Protein AF-A0A0K2RPI6-F1 (afdb_monomer_lite)

Foldseek 3Di:
DVVVVVVVVVVQPPDDPDHDPDDDDDDPQWDWDDFDDPVPPPWGQKTKIFGWDDPPPPDIDGPPDIDMDGDGDDDDDPFDAADDDPVFDADRVQRAFDDDLFQGAHPVRDGDAPHGDFDCNHHHGDDDPVVRVVSVVSRVVVCVVCVVVGDDDDDDPDDPPDDDPPPPDDDDDDDDDDDDDDDDD

Secondary structure (DSSP, 8-state):
-HHHHHHHHHHHHHS-SS--SS------SEEEEEEE-TTSSS---EEEEEEEEE-SSS-EEEEEEEEEEE-S-----S-------TTS--BTTTTB--EETTEEE-TTS-EEEEEE--THHHH-S-S-HHHHHH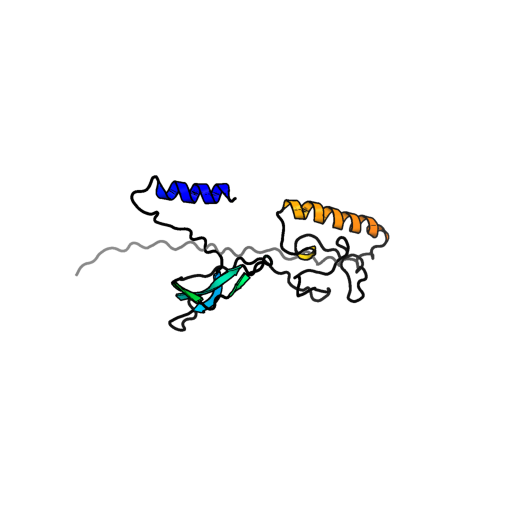HHHHHHHHHHHHTTTSPPPPP--PPPS-----------PPPPPPP------

Radius of gyration: 29.22 Å; chains: 1; bounding box: 71×75×73 Å

Sequence (185 aa):
MVNTLTNWLVEEHAEAEQPSSRRLHLHFLHSPVEIVSEDGSGKVSSIKFERMKLDGTGNVKGTGEFVDYPIQAVYRAIGYHGSPLDELEYDARRGVIPNDGGRVLDADGKPVPGIYATGWIKRGPVGLIGHTKGDALETIGCLLEDRLTLPRPKTRTRRPSSTSWKSGASSTPPGKAGTSSMRTN

Structure (mmCIF, N/CA/C/O backbone):
data_AF-A0A0K2RPI6-F1
#
_entry.id   AF-A0A0K2RPI6-F1
#
loop_
_atom_site.group_PDB
_atom_site.id
_atom_site.type_symbol
_atom_site.label_atom_id
_atom_site.label_alt_id
_atom_site.label_comp_id
_atom_site.label_asym_id
_atom_site.label_entity_id
_atom_site.label_seq_id
_atom_site.pdbx_PDB_ins_code
_atom_site.Cartn_x
_atom_site.Cartn_y
_atom_site.Cartn_z
_atom_site.occupancy
_atom_site.B_iso_or_equiv
_atom_site.auth_seq_id
_atom_site.auth_comp_id
_atom_site.auth_asym_id
_atom_site.auth_atom_id
_atom_site.pdbx_PDB_model_num
ATOM 1 N N . MET A 1 1 ? 10.962 4.547 18.625 1.00 57.00 1 MET A N 1
ATOM 2 C CA . MET A 1 1 ? 9.492 4.395 18.677 1.00 57.00 1 MET A CA 1
ATOM 3 C C . MET A 1 1 ? 9.054 3.770 19.996 1.00 57.00 1 MET A C 1
ATOM 5 O O . MET A 1 1 ? 8.297 4.423 20.691 1.00 57.00 1 MET A O 1
ATOM 9 N N . VAL A 1 2 ? 9.573 2.595 20.390 1.00 70.38 2 VAL A N 1
ATOM 10 C CA . VAL A 1 2 ? 9.252 1.974 21.696 1.00 70.38 2 VAL A CA 1
ATOM 11 C C . VAL A 1 2 ? 9.540 2.921 22.866 1.00 70.38 2 VAL A C 1
ATOM 13 O O . VAL A 1 2 ? 8.615 3.237 23.591 1.00 70.38 2 VAL A O 1
ATOM 16 N N . ASN A 1 3 ? 10.746 3.497 22.965 1.00 71.44 3 ASN A N 1
ATOM 17 C CA . ASN A 1 3 ? 11.067 4.457 24.038 1.00 71.44 3 ASN A CA 1
ATOM 18 C C . ASN A 1 3 ? 10.124 5.671 24.076 1.00 71.44 3 ASN A C 1
ATOM 20 O O . ASN A 1 3 ? 9.783 6.143 25.147 1.00 71.44 3 ASN A O 1
ATOM 24 N N . THR A 1 4 ? 9.677 6.162 22.916 1.00 75.38 4 THR A N 1
ATOM 25 C CA . THR A 1 4 ? 8.729 7.284 22.833 1.00 75.38 4 THR A CA 1
ATOM 26 C C . THR A 1 4 ? 7.362 6.894 23.389 1.00 75.38 4 THR A C 1
ATOM 28 O O . THR A 1 4 ? 6.801 7.627 24.190 1.00 75.38 4 THR A O 1
ATOM 31 N N . LEU A 1 5 ? 6.851 5.722 22.998 1.00 72.88 5 LEU A N 1
ATOM 32 C CA . LEU A 1 5 ? 5.575 5.206 23.496 1.00 72.88 5 LEU A CA 1
ATOM 33 C C . LEU A 1 5 ? 5.646 4.877 24.993 1.00 72.88 5 LEU A C 1
ATOM 35 O O . LEU A 1 5 ? 4.701 5.161 25.721 1.00 72.88 5 LEU A O 1
ATOM 39 N N . THR A 1 6 ? 6.771 4.327 25.459 1.00 71.44 6 THR A N 1
ATOM 40 C CA . THR A 1 6 ? 7.012 4.061 26.882 1.00 71.44 6 THR A CA 1
ATOM 41 C C . THR A 1 6 ? 7.057 5.356 27.690 1.00 71.44 6 THR A C 1
ATOM 43 O O . THR A 1 6 ? 6.445 5.411 28.749 1.00 71.44 6 THR A O 1
ATOM 46 N N . ASN A 1 7 ? 7.718 6.407 27.194 1.00 71.81 7 ASN A N 1
ATOM 47 C CA . ASN A 1 7 ? 7.770 7.697 27.886 1.00 71.81 7 ASN A CA 1
ATOM 48 C C . ASN A 1 7 ? 6.377 8.322 28.032 1.00 71.81 7 ASN A C 1
ATOM 50 O O . ASN A 1 7 ? 6.014 8.716 29.133 1.00 71.81 7 ASN A O 1
ATOM 54 N N . TRP A 1 8 ? 5.561 8.326 26.971 1.00 69.50 8 TRP A N 1
ATOM 55 C CA . TRP A 1 8 ? 4.188 8.846 27.048 1.00 69.50 8 TRP A CA 1
ATOM 56 C C . TRP A 1 8 ? 3.313 8.079 28.043 1.00 69.50 8 TRP A C 1
ATOM 58 O O . TRP A 1 8 ? 2.495 8.681 28.730 1.00 69.50 8 TRP A O 1
ATOM 68 N N . LEU A 1 9 ? 3.515 6.764 28.159 1.00 67.62 9 LEU A N 1
ATOM 69 C CA . LEU A 1 9 ? 2.798 5.933 29.126 1.00 67.62 9 LEU A CA 1
ATOM 70 C C . LEU A 1 9 ? 3.192 6.245 30.582 1.00 67.62 9 LEU A C 1
ATOM 72 O O . LEU A 1 9 ? 2.379 6.073 31.485 1.00 67.62 9 LEU A O 1
ATOM 76 N N . VAL A 1 10 ? 4.429 6.694 30.811 1.00 66.88 10 VAL A N 1
ATOM 77 C CA . VAL A 1 10 ? 4.943 7.062 32.141 1.00 66.88 10 VAL A CA 1
ATOM 78 C C . VAL A 1 10 ? 4.560 8.500 32.515 1.00 66.88 10 VAL A C 1
ATOM 80 O O . VAL A 1 10 ? 4.198 8.749 33.663 1.00 66.88 10 VAL A O 1
ATOM 83 N N . GLU A 1 11 ? 4.592 9.432 31.560 1.00 61.78 11 GLU A N 1
ATOM 84 C CA . GLU A 1 11 ? 4.308 10.859 31.783 1.00 61.78 11 GLU A CA 1
ATOM 85 C C . GLU A 1 11 ? 2.823 11.136 32.092 1.00 61.78 11 GLU A C 1
ATOM 87 O O . GLU A 1 11 ? 2.530 11.924 32.990 1.00 61.78 11 GLU A O 1
ATOM 92 N N . GLU A 1 12 ? 1.871 10.450 31.440 1.00 56.38 12 GLU A N 1
ATOM 93 C CA . GLU A 1 12 ? 0.426 10.679 31.667 1.00 56.38 12 GLU A CA 1
ATOM 94 C C . GLU A 1 12 ? -0.037 10.336 33.097 1.00 56.38 12 GLU A C 1
ATOM 96 O O . GLU A 1 12 ? -1.053 10.854 33.557 1.00 56.38 12 GLU A O 1
ATOM 101 N N . HIS A 1 13 ? 0.702 9.483 33.814 1.00 53.19 13 HIS A N 1
ATOM 102 C CA . HIS A 1 13 ? 0.334 9.034 35.160 1.00 53.19 13 HIS A CA 1
ATOM 103 C C . HIS A 1 13 ? 0.931 9.873 36.297 1.00 53.19 13 HIS A C 1
ATOM 105 O O . HIS A 1 13 ? 0.430 9.788 37.418 1.00 53.19 13 HIS A O 1
ATOM 111 N N . ALA A 1 14 ? 1.987 10.652 36.048 1.00 55.25 14 ALA A N 1
ATOM 112 C CA . ALA A 1 14 ? 2.734 11.310 37.121 1.00 55.25 14 ALA A CA 1
ATOM 113 C C . ALA A 1 14 ? 2.277 12.751 37.422 1.00 55.25 14 ALA A C 1
ATOM 115 O O . ALA A 1 14 ? 2.495 13.215 38.539 1.00 55.25 14 ALA A O 1
ATOM 116 N N . GLU A 1 15 ? 1.645 13.457 36.472 1.00 56.22 15 GLU A N 1
ATOM 117 C CA . GLU A 1 15 ? 1.502 14.925 36.563 1.00 56.22 15 GLU A CA 1
ATOM 118 C C . GLU A 1 15 ? 0.073 15.490 36.420 1.00 56.22 15 GLU A C 1
ATOM 120 O O . GLU A 1 15 ? -0.122 16.683 36.653 1.00 56.22 15 GLU A O 1
ATOM 125 N N . ALA A 1 16 ? -0.950 14.694 36.085 1.00 59.88 16 ALA A N 1
ATOM 126 C CA . ALA A 1 16 ? -2.290 15.224 35.800 1.00 59.88 16 ALA A CA 1
ATOM 127 C C . ALA A 1 16 ? -3.367 14.741 36.791 1.00 59.88 16 ALA A C 1
ATOM 129 O O . ALA A 1 16 ? -3.775 13.583 36.772 1.00 59.88 16 ALA A O 1
ATOM 130 N N . GLU A 1 17 ? -3.903 15.655 37.611 1.00 65.69 17 GLU A N 1
ATOM 131 C CA . GLU A 1 17 ? -5.073 15.398 38.477 1.00 65.69 17 GLU A CA 1
ATOM 132 C C . GLU A 1 17 ? -6.375 15.162 37.683 1.00 65.69 17 GLU A C 1
ATOM 134 O O . GLU A 1 17 ? -7.351 14.636 38.220 1.00 65.69 17 GLU A O 1
ATOM 139 N N . GLN A 1 18 ? -6.410 15.546 36.402 1.00 71.06 18 GLN A N 1
ATOM 140 C CA . GLN A 1 18 ? -7.558 15.377 35.511 1.00 71.06 18 GLN A CA 1
ATOM 141 C C . GLN A 1 18 ? -7.114 14.834 34.144 1.00 71.06 18 GLN A C 1
ATOM 143 O O . GLN A 1 18 ? -6.125 15.320 33.591 1.00 71.06 18 GLN A O 1
ATOM 148 N N . PRO A 1 19 ? -7.840 13.859 33.565 1.00 70.31 19 PRO A N 1
ATOM 149 C CA . PRO A 1 19 ? -7.491 13.290 32.269 1.00 70.31 19 PRO A CA 1
ATOM 150 C C . PRO A 1 19 ? -7.602 14.328 31.146 1.00 70.31 19 PRO A C 1
ATOM 152 O O . PRO A 1 19 ? -8.454 15.218 31.167 1.00 70.31 19 PRO A O 1
ATOM 155 N N . SER A 1 20 ? -6.753 14.179 30.130 1.00 79.19 20 SER A N 1
ATOM 156 C CA . SER A 1 20 ? -6.749 15.032 28.942 1.00 79.19 20 SER A CA 1
ATOM 157 C C . SER A 1 20 ? -8.101 15.005 28.208 1.00 79.19 20 SER A C 1
ATOM 159 O O . SER A 1 20 ? -8.786 13.983 28.131 1.00 79.19 20 SER A O 1
ATOM 161 N N . SER A 1 21 ? -8.493 16.140 27.616 1.00 86.12 21 SER A N 1
ATOM 162 C CA . SER A 1 21 ? -9.765 16.263 26.880 1.00 86.12 21 SER A CA 1
ATOM 163 C C . SER A 1 21 ? -9.791 15.487 25.556 1.00 86.12 21 SER A C 1
ATOM 165 O O . SER A 1 21 ? -10.859 15.280 24.979 1.00 86.12 21 SER A O 1
ATOM 167 N N . ARG A 1 22 ? -8.624 15.062 25.053 1.00 86.06 22 ARG A N 1
ATOM 168 C CA . ARG A 1 22 ? -8.459 14.278 23.822 1.00 86.06 22 ARG A CA 1
ATOM 169 C C . ARG A 1 22 ? -7.476 13.152 24.078 1.00 86.06 22 ARG A C 1
ATOM 171 O O . ARG A 1 22 ? -6.376 13.401 24.554 1.00 86.06 22 ARG A O 1
ATOM 178 N N . ARG A 1 23 ? -7.865 11.935 23.706 1.00 85.12 23 ARG A N 1
ATOM 179 C CA . ARG A 1 23 ? -7.127 10.711 24.023 1.00 85.12 23 ARG A CA 1
ATOM 180 C C . ARG A 1 23 ? -6.789 9.949 22.751 1.00 85.1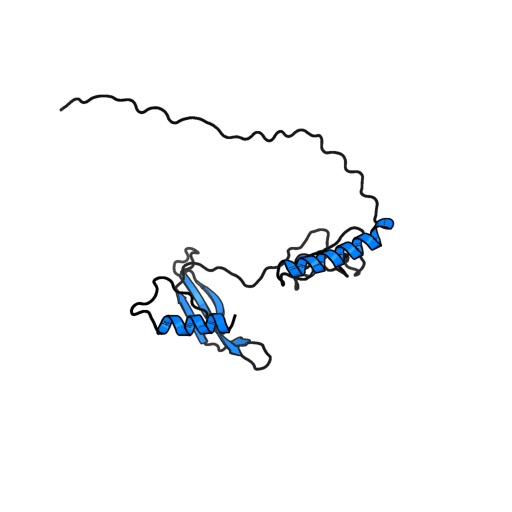2 23 ARG A C 1
ATOM 182 O O . ARG A 1 23 ? -7.605 9.886 21.831 1.00 85.12 23 ARG A O 1
ATOM 189 N N . LEU A 1 24 ? -5.604 9.347 22.723 1.00 87.88 24 LEU A N 1
ATOM 190 C CA . LEU A 1 24 ? -5.192 8.411 21.683 1.00 87.88 24 LEU A CA 1
ATOM 191 C C . LEU A 1 24 ? -5.080 7.017 22.297 1.00 87.88 24 LEU A C 1
ATOM 193 O O . LEU A 1 24 ? -4.268 6.790 23.186 1.00 87.88 24 LEU A O 1
ATOM 197 N N . HIS A 1 25 ? -5.884 6.080 21.802 1.00 88.81 25 HIS A N 1
ATOM 198 C CA . HIS A 1 25 ? -5.850 4.693 22.248 1.00 88.81 25 HIS A CA 1
ATOM 199 C C . HIS A 1 25 ? -5.163 3.815 21.202 1.00 88.81 25 HIS A C 1
ATOM 201 O O . HIS A 1 25 ? -5.576 3.781 20.043 1.00 88.81 25 HIS A O 1
ATOM 207 N N . LEU A 1 26 ? -4.123 3.086 21.613 1.00 91.19 26 LEU A N 1
ATOM 208 C CA . LEU A 1 26 ? -3.432 2.113 20.769 1.00 91.19 26 LEU A CA 1
ATOM 209 C C . LEU A 1 26 ? -3.895 0.701 21.137 1.00 91.19 26 LEU A C 1
ATOM 211 O O . LEU A 1 26 ? -3.456 0.122 22.129 1.00 91.19 26 LEU A O 1
ATOM 215 N N . HIS A 1 27 ? -4.799 0.150 20.330 1.00 92.56 27 HIS A N 1
ATOM 216 C CA . HIS A 1 27 ? -5.304 -1.208 20.502 1.00 92.56 27 HIS A CA 1
ATOM 217 C C . HIS A 1 27 ? -4.459 -2.190 19.685 1.00 92.56 27 HIS A C 1
ATOM 219 O O . HIS A 1 27 ? -4.469 -2.163 18.457 1.00 92.56 27 HIS A O 1
ATOM 225 N N . PHE A 1 28 ? -3.738 -3.080 20.367 1.00 93.94 28 PHE A N 1
ATOM 226 C CA . PHE A 1 28 ? -3.009 -4.187 19.739 1.00 93.94 28 PHE A CA 1
ATOM 227 C C . PHE A 1 28 ? -3.838 -5.467 19.778 1.00 93.94 28 PHE A C 1
ATOM 229 O O . PHE A 1 28 ? -4.705 -5.610 20.638 1.00 93.94 28 PHE A O 1
ATOM 236 N N . LEU A 1 29 ? -3.555 -6.410 18.874 1.00 96.56 29 LEU A N 1
ATOM 237 C CA . LEU A 1 29 ? -4.251 -7.700 18.801 1.00 96.56 29 LEU A CA 1
ATOM 238 C C . LEU A 1 29 ? -5.780 -7.558 18.665 1.00 96.56 29 LEU A C 1
ATOM 240 O O . LEU A 1 29 ? -6.542 -8.232 19.353 1.00 96.56 29 LEU A O 1
ATOM 244 N N . HIS A 1 30 ? -6.220 -6.668 17.777 1.00 97.00 30 HIS A N 1
ATOM 245 C CA . HIS A 1 30 ? -7.618 -6.537 17.368 1.00 97.00 30 HIS A CA 1
ATOM 246 C C . HIS A 1 30 ? -7.702 -6.627 15.847 1.00 97.00 30 HIS A C 1
ATOM 248 O O . HIS A 1 30 ? -6.931 -5.964 15.149 1.00 97.00 30 HIS A O 1
ATOM 254 N N . SER A 1 31 ? -8.640 -7.421 15.343 1.00 97.25 31 SER A N 1
ATOM 255 C CA . SER A 1 31 ? -8.972 -7.477 13.919 1.00 97.25 31 SER A CA 1
ATOM 256 C C . SER A 1 31 ? -10.373 -6.904 13.708 1.00 97.25 31 SER A C 1
ATOM 258 O O . SER A 1 31 ? -11.291 -7.362 14.387 1.00 97.25 31 SER A O 1
ATOM 260 N N . PRO A 1 32 ? -10.570 -5.890 12.844 1.00 97.12 32 PRO A N 1
ATOM 261 C CA . PRO A 1 32 ? -11.902 -5.356 12.572 1.00 97.12 32 PRO A CA 1
ATOM 262 C C . PRO A 1 32 ? -12.746 -6.417 11.859 1.00 97.12 32 PRO A C 1
ATOM 264 O O . PRO A 1 32 ? -12.271 -7.053 10.918 1.00 97.12 32 PRO A O 1
ATOM 267 N N . VAL A 1 33 ? -13.983 -6.602 12.312 1.00 97.56 33 VAL A N 1
ATOM 268 C CA . VAL A 1 33 ? -14.911 -7.633 11.814 1.00 97.56 33 VAL A CA 1
ATOM 269 C C . VAL A 1 33 ? -16.076 -6.994 11.074 1.00 97.56 33 VAL A C 1
ATOM 271 O O . VAL A 1 33 ? -16.447 -7.453 9.999 1.00 97.56 33 VAL A O 1
ATOM 274 N N . GLU A 1 34 ? -16.640 -5.922 11.631 1.00 96.69 34 GLU A N 1
ATOM 275 C CA . GLU A 1 34 ? -17.854 -5.302 11.107 1.00 96.69 34 GLU A CA 1
ATOM 276 C C . GLU A 1 34 ? -17.908 -3.813 11.465 1.00 96.69 34 GLU A C 1
ATOM 278 O O . GLU A 1 34 ? -17.542 -3.422 12.572 1.00 96.69 34 GLU A O 1
ATOM 283 N N . ILE A 1 35 ? -18.366 -2.982 10.525 1.00 96.75 35 ILE A N 1
ATOM 284 C CA . ILE A 1 35 ? -18.703 -1.573 10.763 1.00 96.75 35 ILE A CA 1
ATOM 285 C C . ILE A 1 35 ? -20.225 -1.482 10.779 1.00 96.75 35 ILE A C 1
ATOM 287 O O . ILE A 1 35 ? -20.870 -1.862 9.803 1.00 96.75 35 ILE A O 1
ATOM 291 N N . VAL A 1 36 ? -20.783 -0.977 11.874 1.00 95.69 36 VAL A N 1
ATOM 292 C CA . VAL A 1 36 ? -22.221 -1.029 12.144 1.00 95.69 36 VAL A CA 1
ATOM 293 C C . VAL A 1 36 ? -22.863 0.337 11.909 1.00 95.69 36 VAL A C 1
ATOM 295 O O . VAL A 1 36 ? -22.263 1.384 12.174 1.00 95.69 36 VAL A O 1
ATOM 298 N N . SER A 1 37 ? -24.104 0.302 11.421 1.00 95.38 37 SER A N 1
ATOM 299 C CA . SER A 1 37 ? -25.023 1.437 11.347 1.00 95.38 37 SER A CA 1
ATOM 300 C C . SER A 1 37 ? -26.333 1.042 12.030 1.00 95.38 37 SER A C 1
ATOM 302 O O . SER A 1 37 ? -27.136 0.310 11.455 1.00 95.38 37 SER A O 1
ATOM 304 N N . GLU A 1 38 ? -26.524 1.475 13.277 1.00 89.56 38 GLU A N 1
ATOM 305 C CA . GLU A 1 38 ? -27.661 1.061 14.121 1.00 89.56 38 GLU A CA 1
ATOM 306 C C . GLU A 1 38 ? -29.035 1.452 13.556 1.00 89.56 38 GLU A C 1
ATOM 308 O O . GLU A 1 38 ? -29.995 0.699 13.687 1.00 89.56 38 GLU A O 1
ATOM 313 N N . ASP A 1 39 ? -29.138 2.618 12.920 1.00 89.62 39 ASP A N 1
ATOM 314 C CA . ASP A 1 39 ? -30.395 3.167 12.398 1.00 89.62 39 ASP A CA 1
ATOM 315 C C . ASP A 1 39 ? -30.625 2.858 10.908 1.00 89.62 39 ASP A C 1
ATOM 317 O O . ASP A 1 39 ? -31.592 3.337 10.313 1.00 89.62 39 ASP A O 1
ATOM 321 N N . GLY A 1 40 ? -29.727 2.091 10.279 1.00 85.44 40 GLY A N 1
ATOM 322 C CA . GLY A 1 40 ? -29.777 1.790 8.848 1.00 85.44 40 GLY A CA 1
ATOM 323 C C . GLY A 1 40 ? -29.557 3.006 7.938 1.00 85.44 40 GLY A C 1
ATOM 324 O O . GLY A 1 40 ? -29.716 2.892 6.723 1.00 85.44 40 GLY A O 1
ATOM 325 N N . SER A 1 41 ? -29.168 4.164 8.483 1.00 91.31 41 SER A N 1
ATOM 326 C CA . SER A 1 41 ? -28.927 5.387 7.702 1.00 91.31 41 SER A CA 1
ATOM 327 C C . SER A 1 41 ? -27.658 5.323 6.843 1.00 91.31 41 SER A C 1
ATOM 329 O O . SER A 1 41 ? -27.413 6.217 6.031 1.00 91.31 41 SER A O 1
ATOM 331 N N . GLY A 1 42 ? -26.821 4.301 7.051 1.00 90.06 42 GLY A N 1
ATOM 332 C CA . GLY A 1 42 ? -25.487 4.186 6.464 1.00 90.06 42 GLY A CA 1
ATOM 333 C C . GLY A 1 42 ? -24.421 4.989 7.216 1.00 90.06 42 GLY A C 1
ATOM 334 O O . GLY A 1 42 ? -23.255 4.976 6.819 1.00 90.06 42 GLY A O 1
ATOM 335 N N . LYS A 1 43 ? -24.782 5.682 8.306 1.00 95.38 43 LYS A N 1
ATOM 336 C CA . LYS A 1 43 ? -23.820 6.347 9.194 1.00 95.38 43 LYS A CA 1
ATOM 337 C C . LYS A 1 43 ? -23.193 5.343 10.153 1.00 95.38 43 LYS A C 1
ATOM 339 O O . LYS A 1 43 ? -23.894 4.516 10.729 1.00 95.38 43 LYS A O 1
ATOM 344 N N . VAL A 1 44 ? -21.882 5.463 10.348 1.00 97.12 44 VAL A N 1
ATOM 345 C CA . VAL A 1 44 ? -21.136 4.653 11.317 1.00 97.12 44 VAL A CA 1
ATOM 346 C C . VAL A 1 44 ? -21.607 4.984 12.734 1.00 97.12 44 VAL A C 1
ATOM 348 O O . VAL A 1 44 ? -21.608 6.156 13.114 1.00 97.12 44 VAL A O 1
ATOM 351 N N . SER A 1 45 ? -21.972 3.959 13.502 1.00 97.19 45 SER A N 1
ATOM 352 C CA . SER A 1 45 ? -22.321 4.064 14.929 1.00 97.19 45 SER A CA 1
ATOM 353 C C . SER A 1 45 ? -21.366 3.278 15.829 1.00 97.19 45 SER A C 1
ATOM 355 O O . SER A 1 45 ? -21.101 3.673 16.968 1.00 97.19 45 SER A O 1
ATOM 357 N N . SER A 1 46 ? -20.807 2.180 15.323 1.00 97.19 46 SER A N 1
ATOM 358 C CA . SER A 1 46 ? -19.819 1.386 16.043 1.00 97.19 46 SER A CA 1
ATOM 359 C C . SER A 1 46 ? -18.966 0.545 15.098 1.00 97.19 46 SER A C 1
ATOM 361 O O . SER A 1 46 ? -19.228 0.429 13.896 1.00 97.19 46 SER A O 1
ATOM 363 N N . ILE A 1 47 ? -17.898 -0.021 15.648 1.00 97.62 47 ILE A N 1
ATOM 364 C CA . ILE A 1 47 ? -17.067 -1.018 14.982 1.00 97.62 47 ILE A CA 1
ATOM 365 C C . ILE A 1 47 ? -16.862 -2.203 15.918 1.00 97.62 47 ILE A C 1
ATOM 367 O O . ILE A 1 47 ? -16.513 -2.037 17.092 1.00 97.62 47 ILE A O 1
ATOM 371 N N . LYS A 1 48 ? -17.058 -3.396 15.370 1.00 97.88 48 LYS A N 1
ATOM 372 C CA . LYS A 1 48 ? -16.830 -4.663 16.048 1.00 97.88 48 LYS A CA 1
ATOM 373 C C . LYS A 1 48 ? -15.442 -5.178 15.720 1.00 97.88 48 LYS A C 1
ATOM 375 O O . LYS A 1 48 ? -15.059 -5.260 14.549 1.00 97.88 48 LYS A O 1
ATOM 380 N N . PHE A 1 49 ? -14.709 -5.572 16.748 1.00 98.19 49 PHE A N 1
ATOM 381 C CA . PHE A 1 49 ? -13.409 -6.216 16.624 1.00 98.19 49 PHE A CA 1
ATOM 382 C C . PHE A 1 49 ? -13.439 -7.619 17.221 1.00 98.19 49 PHE A C 1
ATOM 384 O O . PHE A 1 49 ? -14.098 -7.859 18.229 1.00 98.19 49 PHE A O 1
ATOM 391 N N . GLU A 1 50 ? -12.665 -8.527 16.637 1.00 98.56 50 GLU A N 1
ATOM 392 C CA . GLU A 1 50 ? -12.275 -9.779 17.280 1.00 98.56 50 GLU A CA 1
ATOM 393 C C . GLU A 1 50 ? -10.925 -9.585 17.976 1.00 98.56 50 GLU A C 1
ATOM 395 O O . GLU A 1 50 ? -9.996 -8.977 17.423 1.00 98.56 50 GLU A O 1
ATOM 400 N N . ARG A 1 51 ? -10.803 -10.110 19.194 1.00 98.31 51 ARG A N 1
ATOM 401 C CA . ARG A 1 51 ? -9.529 -10.195 19.903 1.00 98.31 51 ARG A CA 1
ATOM 402 C C . ARG A 1 51 ? -8.644 -11.242 19.236 1.00 98.31 51 ARG A C 1
ATOM 404 O O . ARG A 1 51 ? -9.069 -12.338 18.886 1.00 98.31 51 ARG A O 1
ATOM 411 N N . MET A 1 52 ? -7.375 -10.895 19.086 1.00 98.31 52 MET A N 1
ATOM 412 C CA . MET A 1 52 ? -6.370 -11.746 18.465 1.00 98.31 52 MET A CA 1
ATOM 413 C C . MET A 1 52 ? -5.382 -12.253 19.516 1.00 98.31 52 MET A C 1
ATOM 415 O O . MET A 1 52 ? -5.186 -11.651 20.573 1.00 98.31 52 MET A O 1
ATOM 419 N N . LYS A 1 53 ? -4.705 -13.356 19.209 1.00 97.56 53 LYS A N 1
ATOM 420 C CA . LYS A 1 53 ? -3.549 -13.849 19.964 1.00 97.56 53 LYS A CA 1
ATOM 421 C C . LYS A 1 53 ? -2.433 -14.252 19.017 1.00 97.56 53 LYS A C 1
ATOM 423 O O . LYS A 1 53 ? -2.695 -14.686 17.896 1.00 97.56 53 LYS A O 1
ATOM 428 N N . LEU A 1 54 ? -1.195 -14.130 19.484 1.00 97.44 54 LEU A N 1
ATOM 429 C CA . LEU A 1 54 ? -0.035 -14.665 18.776 1.00 97.44 54 LEU A CA 1
ATOM 430 C C . LEU A 1 54 ? -0.156 -16.190 18.681 1.00 97.44 54 LEU A C 1
ATOM 432 O O . LEU A 1 54 ? -0.586 -16.846 19.634 1.00 97.44 54 LEU A O 1
ATOM 436 N N . ASP A 1 55 ? 0.219 -16.757 17.539 1.00 95.50 55 ASP A N 1
ATOM 437 C CA . ASP A 1 55 ? 0.177 -18.208 17.319 1.00 95.50 55 ASP A CA 1
ATOM 438 C C . ASP A 1 55 ? 1.538 -18.908 17.486 1.00 95.50 55 ASP A C 1
ATOM 440 O O . ASP A 1 55 ? 1.604 -20.131 17.407 1.00 95.50 55 ASP A O 1
ATOM 444 N N . GLY A 1 56 ? 2.601 -18.139 17.747 1.00 94.62 56 GLY A N 1
ATOM 445 C CA . GLY A 1 56 ? 3.976 -18.626 17.904 1.00 94.62 56 GLY A CA 1
ATOM 446 C C . GLY A 1 56 ? 4.811 -18.624 16.618 1.00 94.62 56 GLY A C 1
ATOM 447 O O . GLY A 1 56 ? 6.012 -18.858 16.689 1.00 94.62 56 GLY A O 1
ATOM 448 N N . THR A 1 57 ? 4.221 -18.310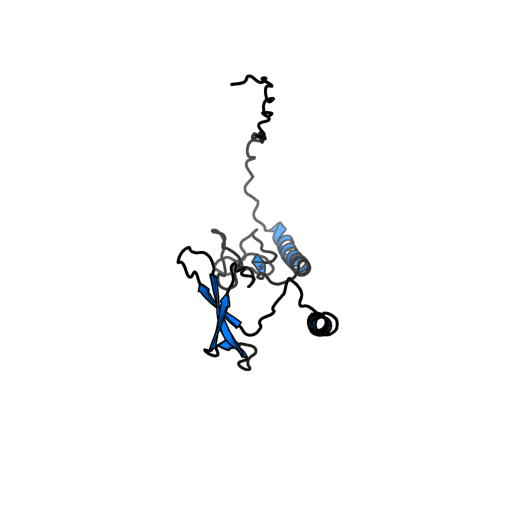 15.461 1.00 95.62 57 THR A N 1
ATOM 449 C CA . THR A 1 57 ? 4.903 -18.300 14.148 1.00 95.62 57 THR A CA 1
ATOM 450 C C . THR A 1 57 ? 5.257 -16.896 13.648 1.00 95.62 57 THR A C 1
ATOM 452 O O . THR A 1 57 ? 5.734 -16.727 12.530 1.00 95.62 57 THR A O 1
ATOM 455 N N . GLY A 1 58 ? 5.005 -15.874 14.472 1.00 92.25 58 GLY A N 1
ATOM 456 C CA . GLY A 1 58 ? 5.050 -14.468 14.064 1.00 92.25 58 GLY A CA 1
ATOM 457 C C . GLY A 1 58 ? 3.738 -13.961 13.457 1.00 92.25 58 GLY A C 1
ATOM 458 O O . GLY A 1 58 ? 3.668 -12.796 13.073 1.00 92.25 58 GLY A O 1
ATOM 459 N N . ASN A 1 59 ? 2.697 -14.799 13.411 1.00 95.44 59 ASN A N 1
ATOM 460 C CA . ASN A 1 59 ? 1.357 -14.435 12.963 1.00 95.44 59 ASN A CA 1
ATOM 461 C C . ASN A 1 59 ? 0.378 -14.322 14.145 1.00 95.44 59 ASN A C 1
ATOM 463 O O . ASN A 1 59 ? 0.726 -14.509 15.318 1.00 95.44 59 ASN A O 1
ATOM 467 N N . VAL A 1 60 ? -0.872 -13.989 13.821 1.00 97.06 60 VAL A N 1
ATOM 468 C CA . VAL A 1 60 ? -1.978 -13.878 14.773 1.00 97.06 60 VAL A CA 1
ATOM 469 C C . VAL A 1 60 ? -3.152 -14.755 14.354 1.00 97.06 60 VAL A C 1
ATOM 471 O O . VAL A 1 60 ? -3.403 -14.945 13.166 1.00 97.06 60 VAL A O 1
ATOM 474 N N . LYS A 1 61 ? -3.907 -15.244 15.339 1.00 97.56 61 LYS A N 1
ATOM 475 C CA . LYS A 1 61 ? -5.181 -15.946 15.144 1.00 97.56 61 LYS A CA 1
ATOM 476 C C . LYS A 1 61 ? -6.267 -15.377 16.048 1.00 97.56 61 LYS A C 1
ATOM 478 O O . LYS A 1 61 ? -5.963 -14.878 17.133 1.00 97.56 61 LYS A O 1
ATOM 483 N N . GLY A 1 62 ? -7.512 -15.478 15.595 1.00 97.75 62 GLY A N 1
ATOM 484 C CA . GLY A 1 62 ? -8.691 -15.077 16.355 1.00 97.75 62 GLY A CA 1
ATOM 485 C C . GLY A 1 62 ? -8.858 -15.873 17.650 1.00 97.75 62 GLY A C 1
ATOM 486 O O . GLY A 1 62 ? -8.431 -17.034 17.751 1.00 97.75 62 GLY A O 1
ATOM 487 N N . THR A 1 63 ? -9.422 -15.236 18.673 1.00 98.00 63 THR A N 1
ATOM 488 C CA . THR A 1 63 ? -9.794 -15.899 19.931 1.00 98.00 63 THR A CA 1
ATOM 489 C C . THR A 1 63 ? -11.269 -16.285 19.984 1.00 98.00 63 THR A C 1
ATOM 491 O O . THR A 1 63 ? -11.631 -17.073 20.854 1.00 98.00 63 THR A O 1
ATOM 494 N N . GLY A 1 64 ? -12.105 -15.765 19.080 1.00 97.81 64 GLY A N 1
ATOM 495 C CA . GLY A 1 64 ? -13.565 -15.848 19.151 1.00 97.81 64 GLY A CA 1
ATOM 496 C C . GLY A 1 64 ? -14.207 -14.869 20.143 1.00 97.81 64 GLY A C 1
ATOM 497 O O . GLY A 1 64 ? -15.429 -14.853 20.271 1.00 97.81 64 GLY A O 1
ATOM 498 N N . GLU A 1 65 ? -13.417 -14.051 20.846 1.00 98.25 65 GLU A N 1
ATOM 499 C CA . GLU A 1 65 ? -13.929 -13.004 21.734 1.00 98.25 65 GLU A CA 1
ATOM 500 C C . GLU A 1 65 ? -14.089 -11.695 20.961 1.00 98.25 65 GLU A C 1
ATOM 502 O O . GLU A 1 65 ? -13.157 -11.242 20.292 1.00 98.25 65 GLU A O 1
ATOM 507 N N . PHE A 1 66 ? -15.253 -11.060 21.087 1.00 98.06 66 PHE A N 1
ATOM 508 C CA . PHE A 1 66 ? -15.577 -9.829 20.372 1.00 98.06 66 PHE A CA 1
ATOM 509 C C . PHE A 1 66 ? -15.699 -8.639 21.321 1.00 98.06 66 PHE A C 1
ATOM 511 O O . PHE A 1 66 ? -16.160 -8.778 22.453 1.00 98.06 66 PHE A O 1
ATOM 518 N N . VAL A 1 67 ? -15.285 -7.469 20.838 1.00 97.44 67 VAL A N 1
ATOM 519 C CA . VAL A 1 67 ? -15.396 -6.188 21.543 1.00 97.44 67 VAL A CA 1
ATOM 520 C C . VAL A 1 67 ? -15.923 -5.141 20.572 1.00 97.44 67 VAL A C 1
ATOM 522 O O . VAL A 1 67 ? -15.397 -4.992 19.468 1.00 97.44 67 VAL A O 1
ATOM 525 N N . ASP A 1 68 ? -16.933 -4.397 21.007 1.00 96.94 68 ASP A N 1
ATOM 526 C CA . ASP A 1 68 ? -17.553 -3.321 20.242 1.00 96.94 68 ASP A CA 1
ATOM 527 C C . ASP A 1 68 ? -17.115 -1.956 20.780 1.00 96.94 68 ASP A C 1
ATOM 529 O O . ASP A 1 68 ? -17.097 -1.723 21.992 1.00 96.94 68 ASP A O 1
ATOM 533 N N . TYR A 1 69 ? -16.778 -1.039 19.872 1.00 96.38 69 TYR A N 1
ATOM 534 C CA . TYR A 1 69 ? -16.467 0.348 20.213 1.00 96.38 69 TYR A CA 1
ATOM 535 C C . TYR A 1 69 ? -17.474 1.299 19.561 1.00 96.38 69 TYR A C 1
ATOM 537 O O . TYR A 1 69 ? -17.587 1.294 18.331 1.00 96.38 69 TYR A O 1
ATOM 545 N N . PRO A 1 70 ? -18.170 2.149 20.341 1.00 96.75 70 PRO A N 1
ATOM 546 C CA . PRO A 1 70 ? -19.014 3.196 19.780 1.00 96.75 70 PRO A CA 1
ATOM 547 C C . PRO A 1 70 ? -18.136 4.279 19.144 1.00 96.75 70 PRO A C 1
ATOM 549 O O . PRO A 1 70 ? -17.289 4.878 19.813 1.00 96.75 70 PRO A O 1
ATOM 552 N N . ILE A 1 71 ? -18.325 4.525 17.847 1.00 96.44 71 ILE A N 1
ATOM 553 C CA . ILE A 1 71 ? -17.542 5.480 17.050 1.00 96.44 71 ILE A CA 1
ATOM 554 C C . ILE A 1 71 ? -18.401 6.093 15.943 1.00 96.44 71 ILE A C 1
ATOM 556 O O . ILE A 1 71 ? -19.392 5.515 15.519 1.00 96.44 71 ILE A O 1
ATOM 560 N N . GLN A 1 72 ? -17.991 7.247 15.424 1.00 96.62 72 GLN A N 1
ATOM 561 C CA . GLN A 1 72 ? -18.748 7.973 14.395 1.00 96.62 72 GLN A CA 1
ATOM 562 C C .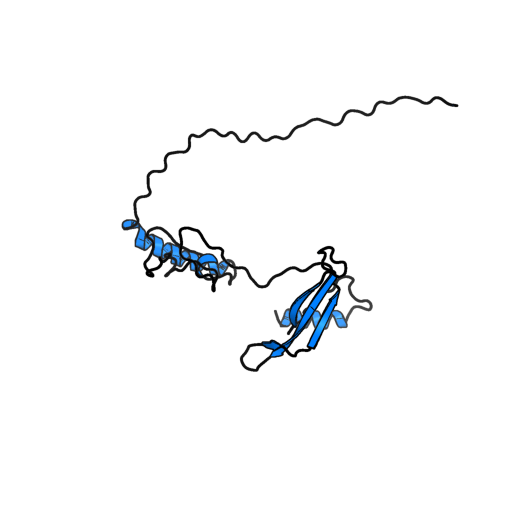 GLN A 1 72 ? -18.032 8.027 13.037 1.00 96.62 72 GLN A C 1
ATOM 564 O O . GLN A 1 72 ? -18.593 8.514 12.057 1.00 96.62 72 GLN A O 1
ATOM 569 N N . ALA A 1 73 ? -16.780 7.563 12.963 1.00 96.31 73 ALA A N 1
ATOM 570 C CA . ALA A 1 73 ? -15.979 7.581 11.743 1.00 96.31 73 ALA A CA 1
ATOM 571 C C . ALA A 1 73 ? -14.893 6.499 11.763 1.00 96.31 73 ALA A C 1
ATOM 573 O O . ALA A 1 73 ? -14.287 6.236 12.800 1.00 96.31 73 ALA A O 1
ATOM 574 N N . VAL A 1 74 ? -14.604 5.922 10.592 1.00 96.12 74 VAL A N 1
ATOM 575 C CA . VAL A 1 74 ? -13.535 4.933 10.390 1.00 96.12 74 VAL A CA 1
ATOM 576 C C . VAL A 1 74 ? -12.603 5.418 9.288 1.00 96.12 74 VAL A C 1
ATOM 578 O O . VAL A 1 74 ? -13.042 5.729 8.183 1.00 96.12 74 VAL A O 1
ATOM 581 N N . TYR A 1 75 ? -11.302 5.420 9.570 1.00 95.75 75 TYR A N 1
ATOM 582 C CA . TYR A 1 75 ? -10.256 5.714 8.594 1.00 95.75 75 TYR A CA 1
ATOM 583 C C . TYR A 1 75 ? -9.371 4.483 8.429 1.00 95.75 75 TYR A C 1
ATOM 585 O O . TYR A 1 75 ? -8.691 4.058 9.363 1.00 95.75 75 TYR A O 1
ATOM 593 N N . ARG A 1 76 ? -9.378 3.888 7.235 1.00 94.62 76 ARG A N 1
ATOM 594 C CA . ARG A 1 76 ? -8.593 2.684 6.952 1.00 94.62 76 ARG A CA 1
ATOM 595 C C . ARG A 1 76 ? -7.164 3.060 6.555 1.00 94.62 76 ARG A C 1
ATOM 597 O O . ARG A 1 76 ? -6.953 3.607 5.478 1.00 94.62 76 ARG A O 1
ATOM 604 N N . ALA A 1 77 ? -6.193 2.693 7.387 1.00 94.62 77 ALA A N 1
ATOM 605 C CA . ALA A 1 77 ? -4.767 2.957 7.175 1.00 94.62 77 ALA A CA 1
ATOM 606 C C . ALA A 1 77 ? -3.932 1.658 7.130 1.00 94.62 77 ALA A C 1
ATOM 608 O O . ALA A 1 77 ? -2.929 1.530 7.823 1.00 94.62 77 ALA A O 1
ATOM 609 N N . ILE A 1 78 ? -4.354 0.680 6.318 1.00 93.25 78 ILE A N 1
ATOM 610 C CA . ILE A 1 78 ? -3.720 -0.656 6.208 1.00 93.25 78 ILE A CA 1
ATOM 611 C C . ILE A 1 78 ? -2.778 -0.797 5.000 1.00 93.25 78 ILE A C 1
ATOM 613 O O . ILE A 1 78 ? -2.482 -1.901 4.556 1.00 93.25 78 ILE A O 1
ATOM 617 N N . GLY A 1 79 ? -2.324 0.331 4.456 1.00 92.56 79 GLY A N 1
ATOM 618 C CA . GLY A 1 79 ? -1.509 0.390 3.246 1.00 92.56 79 GLY A CA 1
ATOM 619 C C . GLY A 1 79 ? -2.306 0.744 1.991 1.00 92.56 79 GLY A C 1
ATOM 620 O O . GLY A 1 79 ? -3.533 0.858 2.002 1.00 92.56 79 GLY A O 1
ATOM 621 N N . TYR A 1 80 ? -1.564 0.962 0.910 1.00 93.81 80 TYR A N 1
ATOM 622 C CA . TYR A 1 80 ? -2.102 1.257 -0.416 1.00 93.81 80 TYR A CA 1
ATOM 623 C C . TYR A 1 80 ? -2.077 0.001 -1.290 1.00 93.81 80 TYR A C 1
ATOM 625 O O . TYR A 1 80 ? -1.531 -1.029 -0.905 1.00 93.81 80 TYR A O 1
ATOM 633 N N . HIS A 1 81 ? -2.667 0.084 -2.477 1.00 95.38 81 HIS A N 1
ATOM 634 C CA . HIS A 1 81 ? -2.589 -0.968 -3.480 1.00 95.38 81 HIS A CA 1
ATOM 635 C C . HIS A 1 81 ? -2.560 -0.318 -4.863 1.00 95.38 81 HIS A C 1
ATOM 637 O O . HIS A 1 81 ? -3.317 0.625 -5.103 1.00 95.38 81 HIS A O 1
ATOM 643 N N . GLY A 1 82 ? -1.667 -0.769 -5.750 1.00 95.88 82 GLY A N 1
ATOM 644 C CA . GLY A 1 82 ? -1.616 -0.257 -7.121 1.00 95.88 82 GLY A CA 1
ATOM 645 C C . GLY A 1 82 ? -2.909 -0.561 -7.873 1.00 95.88 82 GLY A C 1
ATOM 646 O O . GLY A 1 82 ? -3.672 -1.435 -7.466 1.00 95.88 82 GLY A O 1
ATOM 647 N N . SER A 1 83 ? -3.163 0.148 -8.966 1.00 96.44 83 SER A N 1
ATOM 648 C CA . SER A 1 83 ? -4.269 -0.138 -9.890 1.00 96.44 83 SER A CA 1
ATOM 649 C C . SER A 1 83 ? -3.700 -0.569 -11.243 1.00 96.44 83 SER A C 1
ATOM 651 O O . SER A 1 83 ? -2.608 -0.107 -11.588 1.00 96.44 83 SER A O 1
ATOM 653 N N . PRO A 1 84 ? -4.393 -1.448 -11.986 1.00 96.56 84 PRO A N 1
ATOM 654 C CA . PRO A 1 84 ? -3.945 -1.876 -13.306 1.00 96.56 84 PRO A CA 1
ATOM 655 C C . PRO A 1 84 ? -3.975 -0.720 -14.313 1.00 96.56 84 PRO A C 1
ATOM 657 O O . PRO A 1 84 ? -4.674 0.277 -14.119 1.00 96.56 84 PRO A O 1
ATOM 660 N N . LEU A 1 85 ? -3.229 -0.890 -15.404 1.00 94.12 85 LEU A N 1
ATOM 661 C CA . LEU A 1 85 ? -3.311 -0.064 -16.603 1.00 94.12 85 LEU A CA 1
ATOM 662 C C . LEU A 1 85 ? -3.658 -0.984 -17.776 1.00 94.12 85 LEU A C 1
ATOM 664 O O . LEU A 1 85 ? -3.015 -2.015 -17.920 1.00 94.12 85 LEU A O 1
ATOM 668 N N . ASP A 1 86 ? -4.635 -0.607 -18.603 1.00 90.88 86 ASP A N 1
ATOM 669 C CA . ASP A 1 86 ? -5.252 -1.494 -19.607 1.00 90.88 86 ASP A CA 1
ATOM 670 C C . ASP A 1 86 ? -4.263 -2.174 -20.571 1.00 90.88 86 ASP A C 1
ATOM 672 O O . ASP A 1 86 ? -4.519 -3.274 -21.047 1.00 90.88 86 ASP A O 1
ATOM 676 N N . GLU A 1 87 ? -3.135 -1.527 -20.867 1.00 90.06 87 GLU A N 1
ATOM 677 C CA . GLU A 1 87 ? -2.144 -2.009 -21.836 1.00 90.06 87 GLU A CA 1
ATOM 678 C C . GLU A 1 87 ? -0.962 -2.755 -21.196 1.00 90.06 87 GLU A C 1
ATOM 680 O O . GLU A 1 87 ? -0.033 -3.133 -21.910 1.00 90.06 87 GLU A O 1
ATOM 685 N N . LEU A 1 88 ? -0.952 -2.941 -19.870 1.00 95.38 88 LEU A N 1
ATOM 686 C CA . LEU A 1 88 ? 0.164 -3.549 -19.145 1.00 95.38 88 LEU A CA 1
ATOM 687 C C . LEU A 1 88 ? -0.282 -4.716 -18.272 1.00 95.38 88 LEU A C 1
ATOM 689 O O . LEU A 1 88 ? -1.345 -4.693 -17.652 1.00 95.38 88 LEU A O 1
ATOM 693 N N . GLU A 1 89 ? 0.615 -5.688 -18.139 1.00 96.69 89 GLU A N 1
ATOM 694 C CA . GLU A 1 89 ? 0.461 -6.745 -17.152 1.00 96.69 89 GLU A CA 1
ATOM 695 C C . GLU A 1 89 ? 0.443 -6.182 -15.728 1.00 96.69 89 GLU A C 1
ATOM 697 O O . GLU A 1 89 ? 1.072 -5.166 -15.403 1.00 96.69 89 GLU A O 1
ATOM 702 N N . TYR A 1 90 ? -0.278 -6.874 -14.850 1.00 97.62 90 TYR A N 1
ATOM 703 C CA . TYR A 1 90 ? -0.500 -6.427 -13.484 1.00 97.62 90 TYR A CA 1
ATOM 704 C C . TYR A 1 90 ? -0.591 -7.609 -12.518 1.00 97.62 90 TYR A C 1
ATOM 706 O O . TYR A 1 90 ? -1.449 -8.483 -12.640 1.00 97.62 90 TYR A O 1
ATOM 714 N N . ASP A 1 91 ? 0.274 -7.610 -11.504 1.00 96.69 91 ASP A N 1
ATOM 715 C CA . ASP A 1 91 ? 0.184 -8.560 -10.400 1.00 96.69 91 ASP A CA 1
ATOM 716 C C . ASP A 1 91 ? -0.831 -8.032 -9.383 1.00 96.69 91 ASP A C 1
ATOM 718 O O . ASP A 1 91 ? -0.506 -7.226 -8.506 1.00 96.69 91 ASP A O 1
ATOM 722 N N . ALA A 1 92 ? -2.074 -8.501 -9.496 1.00 96.12 92 ALA A N 1
ATOM 723 C CA . ALA A 1 92 ? -3.168 -8.084 -8.624 1.00 96.12 92 ALA A CA 1
ATOM 724 C C . ALA A 1 92 ? -3.007 -8.514 -7.164 1.00 96.12 92 ALA A C 1
ATOM 726 O O . ALA A 1 92 ? -3.627 -7.916 -6.288 1.00 96.12 92 ALA A O 1
ATOM 727 N N . ARG A 1 93 ? -2.183 -9.528 -6.877 1.00 95.56 93 ARG A N 1
ATOM 728 C CA . ARG A 1 93 ? -1.925 -9.962 -5.500 1.00 95.56 93 ARG A CA 1
ATOM 729 C C . ARG A 1 93 ? -0.944 -9.022 -4.807 1.00 95.56 93 ARG A C 1
ATOM 731 O O . ARG A 1 93 ? -1.072 -8.781 -3.608 1.00 95.56 93 ARG A O 1
ATOM 738 N N . ARG A 1 94 ? 0.064 -8.542 -5.536 1.00 95.44 94 ARG A N 1
ATOM 739 C CA . ARG A 1 94 ? 1.106 -7.641 -5.012 1.00 95.44 94 ARG A CA 1
ATOM 740 C C . ARG A 1 94 ? 0.792 -6.162 -5.237 1.00 95.44 94 ARG A C 1
ATOM 742 O O . ARG A 1 94 ? 1.395 -5.315 -4.581 1.00 95.44 94 ARG A O 1
ATOM 749 N N . GLY A 1 95 ? -0.115 -5.850 -6.157 1.00 97.12 95 GLY A N 1
ATOM 750 C CA . GLY A 1 95 ? -0.501 -4.491 -6.515 1.00 97.12 95 GLY A CA 1
ATOM 751 C C . GLY A 1 95 ? 0.579 -3.730 -7.278 1.00 97.12 95 GLY A C 1
ATOM 752 O O . GLY A 1 95 ? 0.758 -2.536 -7.033 1.00 97.12 95 GLY A O 1
ATOM 753 N N . VAL A 1 96 ? 1.319 -4.412 -8.155 1.00 97.75 96 VAL A N 1
ATOM 754 C CA . VAL A 1 96 ? 2.473 -3.864 -8.890 1.00 97.75 96 VAL A CA 1
ATOM 755 C C . VAL A 1 96 ? 2.422 -4.232 -10.371 1.00 97.75 96 VAL A C 1
ATOM 757 O O . VAL A 1 96 ? 1.778 -5.208 -10.753 1.00 97.75 96 VAL A O 1
ATOM 760 N N . ILE A 1 97 ? 3.149 -3.477 -11.194 1.00 98.06 97 ILE A N 1
ATOM 761 C CA . ILE A 1 97 ? 3.433 -3.852 -12.583 1.00 98.06 97 ILE A CA 1
ATOM 762 C C . ILE A 1 97 ? 4.650 -4.797 -12.581 1.00 98.06 97 ILE A C 1
ATOM 764 O O . ILE A 1 97 ? 5.707 -4.408 -12.059 1.00 98.06 97 ILE A O 1
ATOM 768 N N . PRO A 1 98 ? 4.540 -6.022 -13.132 1.00 98.00 98 PRO A N 1
ATOM 769 C CA . PRO A 1 98 ? 5.668 -6.937 -13.273 1.00 98.00 98 PRO A CA 1
ATOM 770 C C . PRO A 1 98 ? 6.835 -6.272 -14.006 1.00 98.00 98 PRO A C 1
ATOM 772 O O . PRO A 1 98 ? 6.660 -5.636 -15.044 1.00 98.00 98 PRO A O 1
ATOM 775 N N . ASN A 1 99 ? 8.032 -6.367 -13.433 1.00 98.25 99 ASN A N 1
ATOM 776 C CA . ASN A 1 99 ? 9.222 -5.715 -13.964 1.00 98.25 99 ASN A CA 1
ATOM 777 C C . ASN A 1 99 ? 10.504 -6.457 -13.560 1.00 98.25 99 ASN A C 1
ATOM 779 O O . ASN A 1 99 ? 10.519 -7.134 -12.530 1.00 98.25 99 ASN A O 1
ATOM 783 N N . ASP A 1 100 ? 11.573 -6.258 -14.332 1.00 97.81 100 ASP A N 1
ATOM 784 C CA . ASP A 1 100 ? 12.942 -6.679 -14.011 1.00 97.81 100 ASP A CA 1
ATOM 785 C C . ASP A 1 100 ? 13.886 -5.464 -14.029 1.00 97.81 100 ASP A C 1
ATOM 787 O O . ASP A 1 100 ? 14.006 -4.770 -15.041 1.00 97.81 100 ASP A O 1
ATOM 791 N N . GLY A 1 101 ? 14.474 -5.118 -12.879 1.00 96.12 101 GLY A N 1
ATOM 792 C CA . GLY A 1 101 ? 15.274 -3.892 -12.707 1.00 96.12 101 GLY A CA 1
ATOM 793 C C . GLY A 1 101 ? 14.517 -2.582 -12.997 1.00 96.12 101 GLY A C 1
ATOM 794 O O . GLY A 1 101 ? 15.111 -1.511 -13.079 1.00 96.12 101 GLY A O 1
ATOM 795 N N . GLY A 1 102 ? 13.190 -2.639 -13.151 1.00 97.75 102 GLY A N 1
ATOM 796 C CA . GLY A 1 102 ? 12.360 -1.528 -13.614 1.00 97.75 102 GLY A CA 1
ATOM 797 C C . GLY A 1 102 ? 11.971 -1.583 -15.093 1.00 97.75 102 GLY A C 1
ATOM 798 O O . GLY A 1 102 ? 11.155 -0.759 -15.491 1.00 97.75 102 GLY A O 1
ATOM 799 N N . ARG A 1 103 ? 12.462 -2.530 -15.902 1.00 98.25 103 ARG A N 1
ATOM 800 C CA . ARG A 1 103 ? 11.921 -2.809 -17.248 1.00 98.25 103 ARG A CA 1
ATOM 801 C C . ARG A 1 103 ? 10.591 -3.540 -17.104 1.00 98.25 103 ARG A C 1
ATOM 803 O O . ARG A 1 103 ? 10.567 -4.603 -16.491 1.00 98.25 103 ARG A O 1
ATOM 810 N N . VAL A 1 104 ? 9.495 -2.980 -17.613 1.00 98.25 104 VAL A N 1
ATOM 811 C CA . VAL A 1 104 ? 8.172 -3.625 -17.506 1.00 98.25 104 VAL A CA 1
ATOM 812 C C . VAL A 1 104 ? 8.141 -4.894 -18.350 1.00 98.25 104 VAL A C 1
ATOM 814 O O . VAL A 1 104 ? 8.681 -4.894 -19.452 1.00 98.25 104 VAL A O 1
ATOM 817 N N . LEU A 1 105 ? 7.530 -5.959 -17.833 1.00 98.25 105 LEU A N 1
ATOM 818 C CA . LEU A 1 105 ? 7.433 -7.251 -18.512 1.00 98.25 105 LEU A CA 1
ATOM 819 C C . LEU A 1 105 ? 6.050 -7.452 -19.144 1.00 98.25 105 LEU A C 1
ATOM 821 O O . LEU A 1 105 ? 5.044 -7.009 -18.590 1.00 98.25 105 LEU A O 1
ATOM 825 N N . ASP A 1 106 ? 6.017 -8.130 -20.288 1.00 96.38 106 ASP A N 1
ATOM 826 C CA . ASP A 1 106 ? 4.799 -8.658 -20.905 1.00 96.38 106 ASP A CA 1
ATOM 827 C C . ASP A 1 106 ? 4.380 -10.010 -20.293 1.00 96.38 106 ASP A C 1
ATOM 829 O O . ASP A 1 106 ? 5.007 -10.521 -19.360 1.00 96.38 106 ASP A O 1
ATOM 833 N N . ALA A 1 107 ? 3.310 -10.600 -20.835 1.00 94.88 107 ALA A N 1
ATOM 834 C CA . ALA A 1 107 ? 2.772 -11.887 -20.395 1.00 94.88 107 ALA A CA 1
ATOM 835 C C . ALA A 1 107 ? 3.761 -13.063 -20.537 1.00 94.88 107 ALA A C 1
ATOM 837 O O . ALA A 1 107 ? 3.667 -14.031 -19.782 1.00 94.88 107 ALA A O 1
ATOM 838 N N . ASP A 1 108 ? 4.722 -12.978 -21.464 1.00 95.94 108 ASP A N 1
ATOM 839 C CA . ASP A 1 108 ? 5.773 -13.985 -21.658 1.00 95.94 108 ASP A CA 1
ATOM 840 C C . ASP A 1 108 ? 6.987 -13.740 -20.739 1.00 95.94 108 ASP A C 1
ATOM 842 O O . ASP A 1 108 ? 7.980 -14.473 -20.800 1.00 95.94 108 ASP A O 1
ATOM 846 N N . GLY A 1 109 ? 6.939 -12.700 -19.900 1.00 95.94 109 GLY A N 1
ATOM 847 C CA . GLY A 1 109 ? 8.037 -12.297 -19.026 1.00 95.94 109 GLY A CA 1
ATOM 848 C C . GLY A 1 109 ? 9.168 -11.574 -19.758 1.00 95.94 109 GLY A C 1
ATOM 849 O O . GLY A 1 109 ? 10.285 -11.517 -19.237 1.00 95.94 109 GLY A O 1
ATOM 850 N N . LYS A 1 110 ? 8.922 -11.035 -20.957 1.00 96.75 110 LYS A N 1
ATOM 851 C CA . LYS A 1 110 ? 9.921 -10.288 -21.733 1.00 96.75 110 LYS A CA 1
ATOM 852 C C . LYS A 1 110 ? 9.765 -8.781 -21.525 1.00 96.75 110 LYS A C 1
ATOM 854 O O . LYS A 1 110 ? 8.642 -8.297 -21.402 1.00 96.75 110 LYS A O 1
ATOM 859 N N . PRO A 1 111 ? 10.866 -8.009 -21.525 1.00 96.81 111 PRO A N 1
ATOM 860 C CA . PRO A 1 111 ? 10.789 -6.557 -21.436 1.00 96.81 111 PRO A CA 1
ATOM 861 C C . PRO A 1 111 ? 9.971 -5.933 -22.571 1.00 96.81 111 PRO A C 1
ATOM 863 O O . PRO A 1 111 ? 10.280 -6.140 -23.746 1.00 96.81 111 PRO A O 1
ATOM 866 N N . VAL A 1 112 ? 8.991 -5.100 -22.220 1.00 95.50 112 VAL A N 1
ATOM 867 C CA . VAL A 1 112 ? 8.252 -4.254 -23.161 1.00 95.50 112 VAL A CA 1
ATOM 868 C C . VAL A 1 112 ? 9.122 -3.042 -23.517 1.00 95.50 112 VAL A C 1
ATOM 870 O O . VAL A 1 112 ? 9.379 -2.195 -22.653 1.00 95.50 112 VAL A O 1
ATOM 873 N N . PRO A 1 113 ? 9.595 -2.905 -24.772 1.00 94.38 113 PRO A N 1
ATOM 874 C CA . PRO A 1 113 ? 10.557 -1.864 -25.117 1.00 94.38 113 PRO A CA 1
ATOM 875 C C . PRO A 1 113 ? 10.014 -0.453 -24.874 1.00 94.38 113 PRO A C 1
ATOM 877 O O . PRO A 1 113 ? 8.994 -0.052 -25.433 1.00 94.38 113 PRO A O 1
ATOM 880 N N . GLY A 1 114 ? 10.745 0.331 -24.081 1.00 94.19 114 GLY A N 1
ATOM 881 C CA . GLY A 1 114 ? 10.419 1.733 -23.807 1.00 94.19 114 GLY A CA 1
ATOM 882 C C . GLY A 1 114 ? 9.453 1.964 -22.644 1.00 94.19 114 GLY A C 1
ATOM 883 O O . GLY A 1 114 ? 9.126 3.122 -22.383 1.00 94.19 114 GLY A O 1
ATOM 884 N N . ILE A 1 115 ? 9.031 0.915 -21.930 1.00 96.38 115 ILE A N 1
ATOM 885 C CA . ILE A 1 115 ? 8.160 1.030 -20.755 1.00 96.38 115 ILE A CA 1
ATOM 886 C C . ILE A 1 115 ? 8.927 0.616 -19.500 1.00 96.38 115 ILE A C 1
ATOM 888 O O . ILE A 1 115 ? 9.501 -0.469 -19.418 1.00 96.38 115 ILE A O 1
ATOM 892 N N . TYR A 1 116 ? 8.914 1.498 -18.501 1.00 97.62 116 TYR A N 1
ATOM 893 C CA . TYR A 1 116 ? 9.640 1.310 -17.252 1.00 97.62 116 TYR A CA 1
ATOM 894 C C . TYR A 1 116 ? 8.763 1.631 -16.044 1.00 97.62 116 TYR A C 1
ATOM 896 O O . TYR A 1 116 ? 7.898 2.506 -16.102 1.00 97.62 116 TYR A O 1
ATOM 904 N N . ALA A 1 117 ? 9.031 0.960 -14.930 1.00 97.69 117 ALA A N 1
ATOM 905 C CA . ALA A 1 117 ? 8.399 1.186 -13.640 1.00 97.69 117 ALA A CA 1
ATOM 906 C C . ALA A 1 117 ? 9.432 1.674 -12.616 1.00 97.69 117 ALA A C 1
ATOM 908 O O . ALA A 1 117 ? 10.601 1.289 -12.639 1.00 97.69 117 ALA A O 1
ATOM 909 N N . THR A 1 118 ? 8.995 2.520 -11.688 1.00 97.06 118 THR A N 1
ATOM 910 C CA . THR A 1 118 ? 9.781 2.987 -10.539 1.00 97.06 118 THR A CA 1
ATOM 911 C C . THR A 1 118 ? 8.842 3.324 -9.377 1.00 97.06 118 THR A C 1
ATOM 913 O O . THR A 1 118 ? 7.657 3.595 -9.582 1.00 97.06 118 THR A O 1
ATOM 916 N N . GLY A 1 119 ? 9.337 3.289 -8.144 1.00 95.88 119 GLY A N 1
ATOM 917 C CA . GLY A 1 119 ? 8.576 3.596 -6.939 1.00 95.88 119 GLY A CA 1
ATOM 918 C C . GLY A 1 119 ? 7.593 2.498 -6.536 1.00 95.88 119 GLY A C 1
ATOM 919 O O . GLY A 1 119 ? 7.837 1.304 -6.707 1.00 95.88 119 GLY A O 1
ATOM 920 N N . TRP A 1 120 ? 6.469 2.897 -5.942 1.00 96.56 120 TRP A N 1
ATOM 921 C CA . TRP A 1 120 ? 5.523 1.949 -5.346 1.00 96.56 120 TRP A CA 1
ATOM 922 C C . TRP A 1 120 ? 4.855 1.024 -6.363 1.00 96.56 120 TRP A C 1
ATOM 924 O O . TRP A 1 120 ? 4.604 -0.128 -6.033 1.00 96.56 120 TRP A O 1
ATOM 934 N N . ILE A 1 121 ? 4.634 1.467 -7.604 1.00 96.62 121 ILE A N 1
ATOM 935 C CA . ILE A 1 121 ? 4.069 0.589 -8.641 1.00 96.62 121 ILE A CA 1
ATOM 936 C C . ILE A 1 121 ? 5.055 -0.503 -9.087 1.00 96.62 121 ILE A C 1
ATOM 938 O O . ILE A 1 121 ? 4.635 -1.510 -9.642 1.00 96.62 121 ILE A O 1
ATOM 942 N N . LYS A 1 122 ? 6.357 -0.325 -8.813 1.00 96.69 122 LYS A N 1
ATOM 943 C CA . LYS A 1 122 ? 7.419 -1.300 -9.096 1.00 96.69 122 LYS A CA 1
ATOM 944 C C . LYS A 1 122 ? 7.588 -2.323 -7.966 1.00 96.69 122 LYS A C 1
ATOM 946 O O . LYS A 1 122 ? 7.784 -3.505 -8.232 1.00 96.69 122 LYS A O 1
ATOM 951 N N . ARG A 1 123 ? 7.564 -1.869 -6.705 1.00 95.06 123 ARG A N 1
ATOM 952 C CA . ARG A 1 123 ? 7.990 -2.668 -5.530 1.00 95.06 123 ARG A CA 1
ATOM 953 C C . ARG A 1 123 ? 6.914 -2.886 -4.463 1.00 95.06 123 ARG A C 1
ATOM 955 O O . ARG A 1 123 ? 7.134 -3.661 -3.536 1.00 95.06 123 ARG A O 1
ATOM 962 N N . GLY A 1 124 ? 5.772 -2.222 -4.587 1.00 94.62 124 GLY A N 1
ATOM 963 C CA . GLY A 1 124 ? 4.727 -2.164 -3.572 1.00 94.62 124 GLY A CA 1
ATOM 964 C C . GLY A 1 124 ? 4.870 -0.941 -2.651 1.00 94.62 124 GLY A C 1
ATOM 965 O O . GLY A 1 124 ? 5.902 -0.262 -2.654 1.00 94.62 124 GLY A O 1
ATOM 966 N N . PRO A 1 125 ? 3.833 -0.628 -1.856 1.00 94.06 125 PRO A N 1
ATOM 967 C CA . PRO A 1 125 ? 3.719 0.627 -1.116 1.00 94.06 125 PRO A CA 1
ATOM 968 C C . PRO A 1 125 ? 4.437 0.595 0.237 1.00 94.06 125 PRO A C 1
ATOM 970 O O . PRO A 1 125 ? 3.856 0.875 1.285 1.00 94.06 125 PRO A O 1
ATOM 973 N N . VAL A 1 126 ? 5.720 0.231 0.211 1.00 89.12 126 VAL A N 1
ATOM 974 C CA . VAL A 1 126 ? 6.580 0.147 1.394 1.00 89.12 126 VAL A CA 1
ATOM 975 C C . VAL A 1 126 ? 7.856 0.954 1.163 1.00 89.12 126 VAL A C 1
ATOM 977 O O . VAL A 1 126 ? 8.486 0.882 0.109 1.00 89.12 126 VAL A O 1
ATOM 980 N N . GLY A 1 127 ? 8.254 1.718 2.181 1.00 85.12 127 GLY A N 1
ATOM 981 C CA . GLY A 1 127 ? 9.476 2.520 2.183 1.00 85.12 127 GLY A CA 1
ATOM 982 C C . GLY A 1 127 ? 9.214 4.025 2.221 1.00 85.12 127 GLY A C 1
ATOM 983 O O . GLY A 1 127 ? 8.221 4.529 1.703 1.00 85.12 127 GLY A O 1
ATOM 984 N N . LEU A 1 128 ? 10.139 4.744 2.861 1.00 86.56 128 LEU A N 1
ATOM 985 C CA . LEU A 1 128 ? 10.152 6.210 2.917 1.00 86.56 128 LEU A CA 1
ATOM 986 C C . LEU A 1 128 ? 10.628 6.811 1.585 1.00 86.56 128 LEU A C 1
ATOM 988 O O . LEU A 1 128 ? 11.250 6.119 0.782 1.00 86.56 128 LEU A O 1
ATOM 992 N N . ILE A 1 129 ? 10.446 8.124 1.407 1.00 83.44 129 ILE A N 1
ATOM 993 C CA . ILE A 1 129 ? 10.831 8.883 0.197 1.00 83.44 129 ILE A CA 1
ATOM 994 C C . ILE A 1 129 ? 12.269 8.571 -0.266 1.00 83.44 129 ILE A C 1
ATOM 996 O O . ILE A 1 129 ? 12.522 8.437 -1.461 1.00 83.44 129 ILE A O 1
ATOM 1000 N N . GLY A 1 130 ? 13.209 8.379 0.667 1.00 83.25 130 GLY A N 1
ATOM 1001 C CA . GLY A 1 130 ? 14.598 8.031 0.346 1.00 83.25 130 GLY A CA 1
ATOM 1002 C C . GLY A 1 130 ? 14.777 6.681 -0.363 1.00 83.25 130 GLY A C 1
ATOM 1003 O O . GLY A 1 130 ? 15.628 6.571 -1.242 1.00 83.25 130 GLY A O 1
ATOM 1004 N N . HIS A 1 131 ? 13.949 5.676 -0.055 1.00 85.12 131 HIS A N 1
ATOM 1005 C CA . HIS A 1 131 ? 14.019 4.358 -0.704 1.00 85.12 131 HIS A CA 1
ATOM 1006 C C . HIS A 1 131 ? 13.632 4.445 -2.182 1.00 85.12 131 HIS A C 1
ATOM 1008 O O . HIS A 1 131 ? 14.197 3.746 -3.018 1.00 85.12 131 HIS A O 1
ATOM 1014 N N . THR A 1 132 ? 12.697 5.336 -2.512 1.00 87.62 132 THR A N 1
ATOM 1015 C CA . THR A 1 132 ? 12.265 5.579 -3.891 1.00 87.62 132 THR A CA 1
ATOM 1016 C C . THR A 1 132 ? 13.375 6.199 -4.742 1.00 87.62 132 THR A C 1
ATOM 1018 O O . THR A 1 132 ? 13.416 5.965 -5.944 1.00 87.62 132 THR A O 1
ATOM 1021 N N . LYS A 1 133 ? 14.323 6.938 -4.144 1.00 91.25 133 LYS A N 1
ATOM 1022 C CA . LYS A 1 133 ? 15.454 7.517 -4.888 1.00 91.25 133 LYS A CA 1
ATOM 1023 C C . LYS A 1 133 ? 16.391 6.442 -5.443 1.00 91.25 133 LYS A C 1
ATOM 1025 O O . LYS A 1 133 ? 16.711 6.485 -6.625 1.00 91.25 133 LYS A O 1
ATOM 1030 N N . GLY A 1 134 ? 16.845 5.510 -4.602 1.00 91.06 134 GLY A N 1
ATOM 1031 C CA . GLY A 1 134 ? 17.743 4.430 -5.036 1.00 91.06 134 GLY A CA 1
ATOM 1032 C C . GLY A 1 134 ? 17.088 3.537 -6.089 1.00 91.06 134 GLY A C 1
ATOM 1033 O O . GLY A 1 134 ? 17.683 3.234 -7.115 1.00 91.06 134 GLY A O 1
ATOM 1034 N N . ASP A 1 135 ? 15.815 3.225 -5.875 1.00 94.38 135 ASP A N 1
ATOM 1035 C CA . ASP A 1 135 ? 14.981 2.482 -6.814 1.00 94.38 135 ASP A CA 1
ATOM 1036 C C . ASP A 1 135 ? 14.844 3.159 -8.190 1.00 94.38 135 ASP A C 1
ATOM 1038 O O . ASP A 1 135 ? 14.939 2.509 -9.228 1.00 94.38 135 ASP A O 1
ATOM 1042 N N . ALA A 1 136 ? 14.661 4.481 -8.213 1.00 95.69 136 ALA A N 1
ATOM 1043 C CA . ALA A 1 136 ? 14.624 5.240 -9.457 1.00 95.69 136 ALA A CA 1
ATOM 1044 C C . ALA A 1 136 ? 15.968 5.233 -10.193 1.00 95.69 136 ALA A C 1
ATOM 1046 O O . ALA A 1 136 ? 15.979 5.172 -11.420 1.00 95.69 136 ALA A O 1
ATOM 1047 N N . LEU A 1 137 ? 17.093 5.264 -9.470 1.00 96.38 137 LEU A N 1
ATOM 1048 C CA . LEU A 1 137 ? 18.420 5.196 -10.088 1.00 96.38 137 LEU A CA 1
ATOM 1049 C C . LEU A 1 137 ? 18.646 3.867 -10.819 1.00 96.38 137 LEU A C 1
ATOM 1051 O O . LEU A 1 137 ? 19.198 3.884 -11.915 1.00 96.38 137 LEU A O 1
ATOM 1055 N N . GLU A 1 138 ? 18.179 2.746 -10.266 1.00 96.81 138 GLU A N 1
ATOM 1056 C CA . GLU A 1 138 ? 18.249 1.435 -10.930 1.00 96.81 138 GLU A CA 1
ATOM 1057 C C . GLU A 1 138 ? 17.444 1.419 -12.239 1.00 96.81 138 GLU A C 1
ATOM 1059 O O . GLU A 1 138 ? 17.976 1.071 -13.295 1.00 96.81 138 GLU A O 1
ATOM 1064 N N . THR A 1 139 ? 16.193 1.890 -12.196 1.00 98.12 139 THR A N 1
ATOM 1065 C CA . THR A 1 139 ? 15.344 1.987 -13.392 1.00 98.12 139 THR A CA 1
ATOM 1066 C C . THR A 1 139 ? 15.968 2.902 -14.454 1.00 98.12 139 THR A C 1
ATOM 1068 O O . THR A 1 139 ? 15.939 2.588 -15.644 1.00 98.12 139 THR A O 1
ATOM 1071 N N . ILE A 1 140 ? 16.556 4.032 -14.044 1.00 97.94 140 ILE A N 1
ATOM 1072 C CA . ILE A 1 140 ? 17.255 4.946 -14.960 1.00 97.94 140 ILE A CA 1
ATOM 1073 C C . ILE A 1 140 ? 18.488 4.269 -15.567 1.00 97.94 140 ILE A C 1
ATOM 1075 O O . ILE A 1 140 ? 18.750 4.465 -16.751 1.00 97.94 140 ILE A O 1
ATOM 1079 N N . GLY A 1 141 ? 19.224 3.467 -14.794 1.00 97.94 141 GLY A N 1
ATOM 1080 C CA . GLY A 1 141 ? 20.333 2.655 -15.299 1.00 97.94 141 GLY A CA 1
ATOM 1081 C C . GLY A 1 141 ? 19.892 1.750 -16.448 1.00 97.94 141 GLY A C 1
ATOM 1082 O O . GLY A 1 141 ? 20.450 1.843 -17.541 1.00 97.94 141 GLY A O 1
ATOM 1083 N N . CYS A 1 142 ? 18.813 0.991 -16.240 1.00 97.75 142 CYS A N 1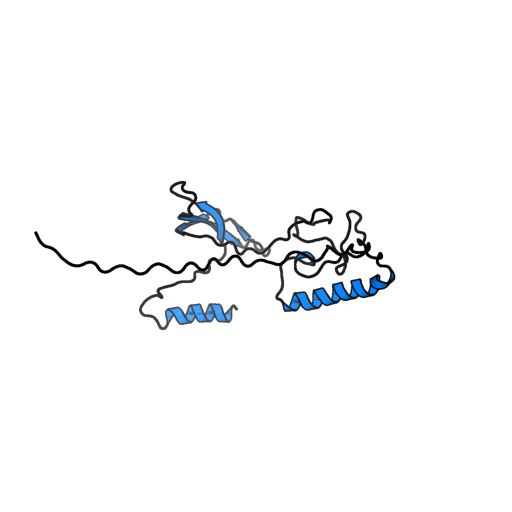
ATOM 1084 C CA . CYS A 1 142 ? 18.216 0.135 -17.267 1.00 97.75 142 CYS A CA 1
ATOM 1085 C C . CYS A 1 142 ? 17.807 0.931 -18.517 1.00 97.75 142 CYS A C 1
ATOM 1087 O O . CYS A 1 142 ? 18.137 0.563 -19.642 1.00 97.75 142 CYS A O 1
ATOM 1089 N N . LEU A 1 143 ? 17.146 2.077 -18.324 1.00 97.44 143 LEU A N 1
ATOM 1090 C CA . LEU A 1 143 ? 16.749 2.951 -19.428 1.00 97.44 143 LEU A CA 1
ATOM 1091 C C . LEU A 1 143 ? 17.949 3.451 -20.233 1.00 97.44 143 LEU A C 1
ATOM 1093 O O . LEU A 1 143 ? 17.896 3.525 -21.464 1.00 97.44 143 LEU A O 1
ATOM 1097 N N . LEU A 1 144 ? 19.029 3.827 -19.550 1.00 97.56 144 LEU A N 1
ATOM 1098 C CA . LEU A 1 144 ? 20.240 4.286 -20.210 1.00 97.56 144 LEU A CA 1
ATOM 1099 C C . LEU A 1 144 ? 20.906 3.151 -20.985 1.00 97.56 144 LEU A C 1
ATOM 1101 O O . LEU A 1 144 ? 21.357 3.408 -22.097 1.00 97.56 144 LEU A O 1
ATOM 1105 N N . GLU A 1 145 ? 20.967 1.931 -20.462 1.00 97.38 145 GLU A N 1
ATOM 1106 C CA . GLU A 1 145 ? 21.487 0.764 -21.192 1.00 97.38 145 GLU A CA 1
ATOM 1107 C C . GLU A 1 145 ? 20.716 0.524 -22.496 1.00 97.38 145 GLU A C 1
ATOM 1109 O O . GLU A 1 145 ? 21.317 0.380 -23.563 1.00 97.38 145 GLU A O 1
ATOM 1114 N N . ASP A 1 146 ? 19.389 0.607 -22.433 1.00 96.56 146 ASP A N 1
ATOM 1115 C CA . ASP A 1 146 ? 18.516 0.275 -23.558 1.00 96.56 146 ASP A CA 1
ATOM 1116 C C . ASP A 1 146 ? 18.464 1.393 -24.615 1.00 96.56 146 ASP A C 1
ATOM 1118 O O . ASP A 1 146 ? 18.052 1.151 -25.753 1.00 96.56 146 ASP A O 1
ATOM 1122 N N . ARG A 1 147 ? 18.909 2.616 -24.279 1.00 95.00 147 ARG A N 1
ATOM 1123 C CA . ARG A 1 147 ? 18.671 3.871 -25.029 1.00 95.00 147 ARG A CA 1
ATOM 1124 C C . ARG A 1 147 ? 18.944 3.819 -26.535 1.00 95.00 147 ARG A C 1
ATOM 1126 O O . ARG A 1 147 ? 18.293 4.537 -27.288 1.00 95.00 147 ARG A O 1
ATOM 1133 N N . LEU A 1 148 ? 19.921 3.024 -26.975 1.00 94.69 148 LEU A N 1
ATOM 1134 C CA . LEU A 1 148 ? 20.307 2.919 -28.391 1.00 94.69 148 LEU A CA 1
ATOM 1135 C C . LEU A 1 148 ? 19.457 1.909 -29.172 1.00 94.69 148 LEU A C 1
ATOM 1137 O O . LEU A 1 148 ? 19.450 1.936 -30.400 1.00 94.69 148 LEU A O 1
ATOM 1141 N N . THR A 1 149 ? 18.749 1.035 -28.463 1.00 92.94 149 THR A N 1
ATOM 1142 C CA . THR A 1 149 ? 17.893 -0.024 -29.016 1.00 92.94 149 THR A CA 1
ATOM 1143 C C . THR A 1 149 ? 16.405 0.309 -28.917 1.00 92.94 149 THR A C 1
ATOM 1145 O O . THR A 1 149 ? 15.577 -0.387 -29.503 1.00 92.94 149 THR A O 1
ATOM 1148 N N . LEU A 1 150 ? 16.056 1.388 -28.207 1.00 92.12 150 LEU A N 1
ATOM 1149 C CA . LEU A 1 150 ? 14.669 1.786 -28.012 1.00 92.12 150 LEU A CA 1
ATOM 1150 C C . LEU A 1 150 ? 13.980 2.159 -29.337 1.00 92.12 150 LEU A C 1
ATOM 1152 O O . LEU A 1 150 ? 14.579 2.829 -30.187 1.00 92.12 150 LEU A O 1
ATOM 1156 N N . PRO A 1 151 ? 12.694 1.789 -29.505 1.00 88.06 151 PRO A N 1
ATOM 1157 C CA . PRO A 1 151 ? 11.914 2.188 -30.666 1.00 88.06 151 PRO A CA 1
ATOM 1158 C C . PRO A 1 151 ? 11.871 3.710 -30.809 1.00 88.06 151 PRO A C 1
ATOM 1160 O O . PRO A 1 151 ? 11.706 4.444 -29.831 1.00 88.06 151 PRO A O 1
ATOM 1163 N N . ARG A 1 152 ? 11.954 4.207 -32.048 1.00 86.00 152 ARG A N 1
ATOM 1164 C CA . ARG A 1 152 ? 11.731 5.634 -32.298 1.00 86.00 152 ARG A CA 1
ATOM 1165 C C . ARG A 1 152 ? 10.279 5.982 -31.960 1.00 86.00 152 ARG A C 1
ATOM 1167 O O . ARG A 1 152 ? 9.373 5.294 -32.439 1.00 86.00 152 ARG A O 1
ATOM 1174 N N . PRO A 1 153 ? 10.030 7.054 -31.192 1.00 80.31 153 PRO A N 1
ATOM 1175 C CA . PRO A 1 153 ? 8.670 7.471 -30.899 1.00 80.31 153 PRO A CA 1
ATOM 1176 C C . PRO A 1 153 ? 7.952 7.838 -32.200 1.00 80.31 153 PRO A C 1
ATOM 1178 O O . PRO A 1 153 ? 8.517 8.514 -33.066 1.00 80.31 153 PRO A O 1
ATOM 1181 N N . LYS A 1 154 ? 6.687 7.421 -32.330 1.00 80.50 154 LYS A N 1
ATOM 1182 C CA . LYS A 1 154 ? 5.817 7.906 -33.408 1.00 80.50 154 LYS A CA 1
ATOM 1183 C C . LYS A 1 154 ? 5.754 9.431 -33.294 1.00 80.50 154 LYS A C 1
ATOM 1185 O O . LYS A 1 154 ? 5.518 9.960 -32.208 1.00 80.50 154 LYS A O 1
ATOM 1190 N N . THR A 1 155 ? 6.033 10.142 -34.386 1.00 73.94 155 THR A N 1
ATOM 1191 C CA . THR A 1 155 ? 6.118 11.606 -34.388 1.00 73.94 155 THR A CA 1
ATOM 1192 C C . THR A 1 155 ? 4.855 12.202 -33.777 1.00 73.94 155 THR A C 1
ATOM 1194 O O . THR A 1 155 ? 3.752 11.972 -34.268 1.00 73.94 155 THR A O 1
ATOM 1197 N N . ARG A 1 156 ? 5.009 12.976 -32.698 1.00 63.69 156 ARG A N 1
ATOM 1198 C CA . ARG A 1 156 ? 3.887 13.672 -32.069 1.00 63.69 156 ARG A CA 1
ATOM 1199 C C . ARG A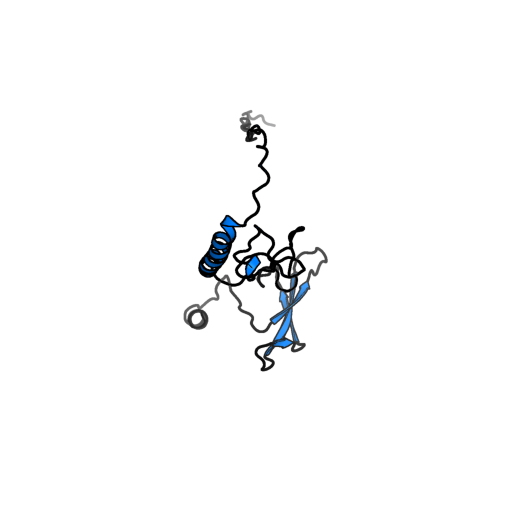 1 156 ? 3.342 14.703 -33.055 1.00 63.69 156 ARG A C 1
ATOM 1201 O O . ARG A 1 156 ? 3.972 15.742 -33.259 1.00 63.69 156 ARG A O 1
ATOM 1208 N N . THR A 1 157 ? 2.167 14.468 -33.630 1.00 61.69 157 THR A N 1
ATOM 1209 C CA . THR A 1 157 ? 1.389 15.537 -34.260 1.00 61.69 157 THR A CA 1
ATOM 1210 C C . THR A 1 157 ? 1.120 16.588 -33.186 1.00 61.69 157 THR A C 1
ATOM 1212 O O . THR A 1 157 ? 0.474 16.323 -32.172 1.00 61.69 157 THR A O 1
ATOM 1215 N N . ARG A 1 158 ? 1.706 17.784 -33.340 1.00 60.81 158 ARG A N 1
ATOM 1216 C CA . ARG A 1 158 ? 1.448 18.910 -32.434 1.00 60.81 158 ARG A CA 1
ATOM 1217 C C . ARG A 1 158 ? -0.060 19.136 -32.392 1.00 60.81 158 ARG A C 1
ATOM 1219 O O . ARG A 1 158 ? -0.656 19.456 -33.416 1.00 60.81 158 ARG A O 1
ATOM 1226 N N . ARG A 1 159 ? -0.663 19.016 -31.207 1.00 57.75 159 ARG A N 1
ATOM 1227 C CA . ARG A 1 159 ? -2.021 19.517 -30.979 1.00 57.75 159 ARG A CA 1
ATOM 1228 C C . ARG A 1 159 ? -2.012 21.013 -31.335 1.00 57.75 159 ARG A C 1
ATOM 1230 O O . ARG A 1 159 ? -1.113 21.710 -30.849 1.00 57.75 159 ARG A O 1
ATOM 1237 N N . PRO A 1 160 ? -2.923 21.514 -32.188 1.00 54.03 160 PRO A N 1
ATOM 1238 C CA . PRO A 1 160 ? -2.962 22.934 -32.508 1.00 54.03 160 PRO A CA 1
ATOM 1239 C C . PRO A 1 160 ? -3.129 23.737 -31.213 1.00 54.03 160 PRO A C 1
ATOM 1241 O O . PRO A 1 160 ? -3.939 23.408 -30.343 1.00 54.03 160 PRO A O 1
ATOM 1244 N N . SER A 1 161 ? -2.286 24.752 -31.047 1.00 63.12 161 SER A N 1
ATOM 1245 C CA . SER A 1 161 ? -2.236 25.594 -29.856 1.00 63.12 161 SER A CA 1
ATOM 1246 C C . SER A 1 161 ? -3.369 26.617 -29.891 1.00 63.12 161 SER A C 1
ATOM 1248 O O . SER A 1 161 ? -3.161 27.749 -30.314 1.00 63.12 161 SER A O 1
ATOM 1250 N N . SER A 1 162 ? -4.565 26.239 -29.449 1.00 55.00 162 SER A N 1
ATOM 1251 C CA . SER A 1 162 ? -5.602 27.217 -29.105 1.00 55.00 162 SER A CA 1
ATOM 1252 C C . SER A 1 162 ? -6.618 26.633 -28.128 1.00 55.00 162 SER A C 1
ATOM 1254 O O . SER A 1 162 ? -7.662 26.105 -28.505 1.00 55.00 162 SER A O 1
ATOM 1256 N N . THR A 1 163 ? -6.332 26.762 -26.839 1.00 43.25 163 THR A N 1
ATOM 1257 C CA . THR A 1 163 ? -7.387 26.874 -25.828 1.00 43.25 163 THR A CA 1
ATOM 1258 C C . THR A 1 163 ? -6.868 27.837 -24.774 1.00 43.25 163 THR A C 1
ATOM 1260 O O . THR A 1 163 ? -6.102 27.461 -23.889 1.00 43.25 163 THR A O 1
ATOM 1263 N N . SER A 1 164 ? -7.208 29.117 -24.935 1.00 44.84 164 SER A N 1
ATOM 1264 C CA . SER A 1 164 ? -7.072 30.083 -23.855 1.00 44.84 164 SER A CA 1
ATOM 1265 C C . SER A 1 164 ? -7.992 29.629 -22.725 1.00 44.84 164 SER A C 1
ATOM 1267 O O . SER A 1 164 ? -9.200 29.474 -22.904 1.00 44.84 164 SER A O 1
ATOM 1269 N N . TRP A 1 165 ? -7.411 29.360 -21.562 1.00 35.31 165 TRP A N 1
ATOM 1270 C CA . TRP A 1 165 ? -8.175 29.136 -20.345 1.00 35.31 165 TRP A CA 1
ATOM 1271 C C . TRP A 1 165 ? -8.841 30.465 -19.973 1.00 35.31 165 TRP A C 1
ATOM 1273 O O . TRP A 1 165 ? -8.188 31.369 -19.458 1.00 35.31 165 TRP A O 1
ATOM 1283 N N . LYS A 1 166 ? -10.131 30.629 -20.292 1.00 40.84 166 LYS A N 1
ATOM 1284 C CA . LYS A 1 166 ? -10.931 31.744 -19.772 1.00 40.84 166 LYS A CA 1
ATOM 1285 C C . LYS A 1 166 ? -11.268 31.435 -18.314 1.00 40.84 166 LYS A C 1
ATOM 1287 O O . LYS A 1 166 ? -12.093 30.571 -18.038 1.00 40.84 166 LYS A O 1
ATOM 1292 N N . SER A 1 167 ? -10.628 32.141 -17.388 1.00 42.00 167 SER A N 1
ATOM 1293 C CA . SER A 1 167 ? -11.014 32.176 -15.978 1.00 42.00 167 SER A CA 1
ATOM 1294 C C . SER A 1 167 ? -12.399 32.818 -15.848 1.00 42.00 167 SER A C 1
ATOM 1296 O O . SER A 1 167 ? -12.543 34.034 -15.983 1.00 42.00 167 SER A O 1
ATOM 1298 N N . GLY A 1 168 ? -13.428 32.007 -15.620 1.00 41.38 168 GLY A N 1
ATOM 1299 C CA . GLY A 1 168 ? -14.757 32.483 -15.252 1.00 41.38 168 GLY A CA 1
ATOM 1300 C C . GLY A 1 168 ? -14.803 32.834 -13.768 1.00 41.38 168 GLY A C 1
ATOM 1301 O O . GLY A 1 168 ? -15.199 32.004 -12.961 1.00 41.38 168 GLY A O 1
ATOM 1302 N N . ALA A 1 169 ? -14.397 34.052 -13.411 1.00 39.28 169 ALA A N 1
ATOM 1303 C CA . ALA A 1 169 ? -14.755 34.669 -12.138 1.00 39.28 169 ALA A CA 1
ATOM 1304 C C . ALA A 1 169 ? -15.674 35.856 -12.449 1.00 39.28 169 ALA A C 1
ATOM 1306 O O . ALA A 1 169 ? -15.224 36.907 -12.902 1.00 39.28 169 ALA A O 1
ATOM 1307 N N . SER A 1 170 ? -16.980 35.655 -12.279 1.00 41.66 170 SER A N 1
ATOM 1308 C CA . SER A 1 170 ? -17.989 36.706 -12.388 1.00 41.66 170 SER A CA 1
ATOM 1309 C C . SER A 1 170 ? -17.882 37.646 -11.185 1.00 41.66 170 SER A C 1
ATOM 1311 O O . SER A 1 170 ? -18.185 37.250 -10.060 1.00 41.66 170 SER A O 1
ATOM 1313 N N . SER A 1 171 ? -17.470 38.890 -11.411 1.00 38.78 171 SER A N 1
ATOM 1314 C CA . SER A 1 171 ? -17.526 39.961 -10.417 1.00 38.78 171 SER A CA 1
ATOM 1315 C C . SER A 1 171 ? -18.829 40.750 -10.569 1.00 38.78 171 SER A C 1
ATOM 1317 O O . SER A 1 171 ? -18.912 41.725 -11.312 1.00 38.78 171 SER A O 1
ATOM 1319 N N . THR A 1 172 ? -19.867 40.347 -9.840 1.00 38.25 172 THR A N 1
ATOM 1320 C CA . THR A 1 172 ? -21.019 41.220 -9.572 1.00 38.25 172 THR A CA 1
ATOM 1321 C C . THR A 1 172 ? -20.969 41.618 -8.094 1.00 38.25 172 THR A C 1
ATOM 1323 O O . THR A 1 172 ? -21.056 40.733 -7.244 1.00 38.25 172 THR A O 1
ATOM 1326 N N . PRO A 1 173 ? -20.782 42.905 -7.745 1.00 38.75 173 PRO A N 1
ATOM 1327 C CA . PRO A 1 173 ? -20.786 43.342 -6.351 1.00 38.75 173 PRO A CA 1
ATOM 1328 C C . PRO A 1 173 ? -22.223 43.369 -5.797 1.00 38.75 173 PRO A C 1
ATOM 1330 O O . PRO A 1 173 ? -23.143 43.714 -6.543 1.00 38.75 173 PRO A O 1
ATOM 1333 N N . PRO A 1 174 ? -22.448 43.067 -4.504 1.00 41.28 174 PRO A N 1
ATOM 1334 C CA . PRO A 1 174 ? -23.774 43.158 -3.901 1.00 41.28 174 PRO A CA 1
ATOM 1335 C C . PRO A 1 174 ? -24.237 44.620 -3.782 1.00 41.28 174 PRO A C 1
ATOM 1337 O O . PRO A 1 174 ? -23.482 45.509 -3.384 1.00 41.28 174 PRO A O 1
ATOM 1340 N N . GLY A 1 175 ? -25.495 44.855 -4.164 1.00 35.16 175 GLY A N 1
ATOM 1341 C CA . GLY A 1 175 ? -26.147 46.162 -4.190 1.00 35.16 175 GLY A CA 1
ATOM 1342 C C . GLY A 1 175 ? -26.304 46.804 -2.809 1.00 35.16 175 GLY A C 1
ATOM 1343 O O . GLY A 1 175 ? -26.514 46.136 -1.800 1.00 35.16 175 GLY A O 1
ATOM 1344 N N . LYS A 1 176 ? -26.205 48.137 -2.792 1.00 34.84 176 LYS A N 1
ATOM 1345 C CA . LYS A 1 176 ? -26.366 48.999 -1.616 1.00 34.84 176 LYS A CA 1
ATOM 1346 C C . LYS A 1 176 ? -27.784 48.891 -1.040 1.00 34.84 176 LYS A C 1
ATOM 1348 O O . LYS A 1 176 ? -28.758 49.076 -1.765 1.00 34.84 176 LYS A O 1
ATOM 1353 N N . ALA A 1 177 ? -27.878 48.659 0.268 1.00 37.25 177 ALA A N 1
ATOM 1354 C CA . ALA A 1 177 ? -29.112 48.767 1.037 1.00 37.25 177 ALA A CA 1
ATOM 1355 C C . ALA A 1 177 ? -29.630 50.216 1.011 1.00 37.25 177 ALA A C 1
ATOM 1357 O O . ALA A 1 177 ? -28.910 51.148 1.373 1.00 37.25 177 ALA A O 1
ATOM 1358 N N . GLY A 1 178 ? -30.869 50.393 0.551 1.00 34.00 178 GLY A N 1
ATOM 1359 C CA . GLY A 1 178 ? -31.581 51.664 0.574 1.00 34.00 178 GLY A CA 1
ATOM 1360 C C . GLY A 1 178 ? -32.139 51.959 1.963 1.00 34.00 178 GLY A C 1
ATOM 1361 O O . GLY A 1 178 ? -32.835 51.141 2.560 1.00 34.00 178 GLY A O 1
ATOM 1362 N N . THR A 1 179 ? -31.834 53.150 2.460 1.00 36.38 179 THR A N 1
ATOM 1363 C CA . THR A 1 179 ? -32.507 53.810 3.575 1.00 36.38 179 THR A CA 1
ATOM 1364 C C . THR A 1 179 ? -33.942 54.174 3.184 1.00 36.38 179 THR A C 1
ATOM 1366 O O . THR A 1 179 ? -34.168 54.809 2.158 1.00 36.38 179 THR A O 1
ATOM 1369 N N . SER A 1 180 ? -34.922 53.829 4.021 1.00 34.53 180 SER A N 1
ATOM 1370 C CA . SER A 1 180 ? -36.216 54.517 4.045 1.00 34.53 180 SER A CA 1
ATOM 1371 C C . SER A 1 180 ? -36.763 54.547 5.469 1.00 34.53 180 SER A C 1
ATOM 1373 O O . SER A 1 180 ? -36.659 53.583 6.224 1.00 34.53 180 SER A O 1
ATOM 1375 N N . SER A 1 181 ? -37.260 55.722 5.829 1.00 33.25 181 SER A N 1
ATOM 1376 C CA . SER A 1 181 ? -37.622 56.189 7.157 1.00 33.25 181 SER A CA 1
ATOM 1377 C C . SER A 1 181 ? -38.957 55.650 7.674 1.00 33.25 181 SER A C 1
ATOM 1379 O O . SER A 1 181 ? -39.891 55.439 6.907 1.00 33.25 181 SER A O 1
ATOM 1381 N N . MET A 1 182 ? -39.040 55.581 9.006 1.00 30.73 182 MET A N 1
ATOM 1382 C CA . MET A 1 182 ? -40.233 55.622 9.864 1.00 30.73 182 MET A CA 1
ATOM 1383 C C . MET A 1 182 ? -41.526 56.164 9.231 1.00 30.73 182 MET A C 1
ATOM 1385 O O . MET A 1 182 ? -41.534 57.269 8.688 1.00 30.73 182 MET A O 1
ATOM 1389 N N . ARG A 1 183 ? -42.644 55.481 9.519 1.00 27.77 183 ARG A N 1
ATOM 1390 C CA . ARG A 1 183 ? -43.890 56.102 10.000 1.00 27.77 183 ARG A CA 1
ATOM 1391 C C . ARG A 1 183 ? -44.696 55.109 10.847 1.00 27.77 183 ARG A C 1
ATOM 1393 O O . ARG A 1 183 ? -44.821 53.939 10.512 1.00 27.77 183 ARG A O 1
ATOM 1400 N N . THR A 1 184 ? -45.189 55.646 11.951 1.00 38.00 184 THR A N 1
ATOM 1401 C CA . THR A 1 184 ? -46.156 55.136 12.927 1.00 38.00 184 THR A CA 1
ATOM 1402 C C . THR A 1 184 ? -47.521 54.830 12.307 1.00 38.00 184 THR A C 1
ATOM 1404 O O . THR A 1 184 ? -48.015 55.650 11.531 1.00 38.00 184 THR A O 1
ATOM 1407 N N . ASN A 1 185 ? -48.163 53.732 12.711 1.00 37.38 185 ASN A N 1
ATOM 1408 C CA . ASN A 1 185 ? -49.242 53.720 13.713 1.00 37.38 185 ASN A CA 1
ATOM 1409 C C . ASN A 1 185 ? -49.484 52.278 14.179 1.00 37.38 185 ASN A C 1
ATOM 1411 O O . ASN A 1 185 ? -49.527 51.398 13.292 1.00 37.38 185 ASN A O 1
#

pLDDT: mean 83.0, std 20.65, range [27.77, 98.56]